Protein AF-A0A842MV19-F1 (afdb_monomer_lite)

Sequence (359 aa):
RRRFGQNQRSVFGFLNSSEPNGFQDFLKSTKAGSKVLFTPALLWDYLRSNLEPSIMASPDGHRWSLAIDALARAEANGADLHTQNVIKTIAMMDMFQERSGLVPEKGLLEKCLPELTENELNNILITLESWSLLLFKKHKKAYSLYEGSDFDIDAAIEDAYDNVPDLDFEHLKKAARFQPIVAKKHYHDTGALRWMNVDLVPAEQAIERAKQYVPSDGAMGLLMVILGSESDTAQSLAKVCKKVSETNSEWPAIASIAGNSWMIRSHAREVQALEWIKTNNPALGGDTVARREVDTRLAAMKSRLEECLTETLSSAKWYIEGGAPVLLNFKALHSLASEKADQLYASSPKINSELANRI

pLDDT: mean 86.57, std 9.34, range [49.09, 97.5]

Foldseek 3Di:
DQPAPPDPVNVCCQCPPPFPLGPVVVVVPDDPPPPDDCFLLSVLVRCVRPPLVSCCVDPNVLLVVLLVVLLVLCVVVPHDPLLNSLSSRQSSCVSCCVPPVDAAALVVSCVRCVVDDSVRSVVSQVVSVLLQQWDQDPVVNGIHGRAQPPDDVVVLLVVLLVVPDAQDQVVLFVLLPDDWQWLVVLCVQAVATETADEGEEELVCLLVCLQPDDDPQRYQAYEYAYAYDPPDDPVSSLVSQLNSQQRPDLGGYKYWYLPCNVVLSVLSSSLSSLVCCLVPPSNCVNRPPVVVVSVVVNVVSSVVNNVSVLVSQQQTFMHHNSDDTHGDGSVRSSNVSNVSCCVSPVVRHRDNDNVVNRD

Radius of gyration: 32.93 Å; chains: 1; bounding box: 74×37×93 Å

Secondary structure (DSSP, 8-state):
--SSS-SHHHHHHHHH---TTSHHHHHHHSPTTS-----HHHHHHHHHHHHHHHHHTSTTHHHHHHHHHHHHHHHHTT--HHHHHHHHHHHHHHHHHHHH-----HHHHHHH-TTS-HHHHHHHHHHHHHTTSEEEETTTTEEEE--S----HHHHHHHHHHHS-S--HHHHHHHT-PPPEE-HHHHHHH----EEEEEEEEHHHHHHHHHT----TTEEEEEEEEE--TT--HHHHHHHHHHHHT---SS-EEEEE-TTHHHHHHHHHHHHHHHHHHHH-THHHH-HHHHHHHHHHHHHHHHHHHHHHHHHHHH-EEE-TT---EE--HHHHHHHHHHHHHHHTTT------TTTS--

Structure (mmCIF, N/CA/C/O backbone):
data_AF-A0A842MV19-F1
#
_entry.id   AF-A0A842MV19-F1
#
loop_
_atom_site.group_PDB
_atom_site.id
_atom_site.type_symbol
_atom_site.label_atom_id
_atom_site.label_alt_id
_atom_site.label_comp_id
_atom_site.label_asym_id
_atom_site.label_entity_id
_atom_site.label_seq_id
_atom_site.pdbx_PDB_ins_code
_atom_site.Cartn_x
_atom_site.Cartn_y
_atom_site.Cartn_z
_atom_site.occupancy
_atom_site.B_iso_or_equiv
_atom_site.auth_seq_id
_atom_site.auth_comp_id
_atom_site.auth_asym_id
_atom_site.auth_atom_id
_atom_site.pdbx_PDB_model_num
ATOM 1 N N . ARG A 1 1 ? -27.839 19.985 20.600 1.00 50.59 1 ARG A N 1
ATOM 2 C CA . ARG A 1 1 ? -28.620 19.808 21.857 1.00 50.59 1 ARG A CA 1
ATOM 3 C C . ARG A 1 1 ? -29.056 18.338 21.916 1.00 50.59 1 ARG A C 1
ATOM 5 O O . ARG A 1 1 ? -29.765 17.939 21.001 1.00 50.59 1 ARG A O 1
ATOM 12 N N . ARG A 1 2 ? -28.574 17.525 22.880 1.00 55.06 2 ARG A N 1
ATOM 13 C CA . ARG A 1 2 ? -28.939 16.090 23.013 1.00 55.06 2 ARG A CA 1
ATOM 14 C C . ARG A 1 2 ? -30.467 15.958 23.091 1.00 55.06 2 ARG A C 1
ATOM 16 O O . ARG A 1 2 ? -31.064 16.623 23.922 1.00 55.06 2 ARG A O 1
ATOM 23 N N . ARG A 1 3 ? -31.112 15.158 22.238 1.00 53.66 3 ARG A N 1
ATOM 24 C CA . ARG A 1 3 ? -32.574 14.938 22.312 1.00 53.66 3 ARG A CA 1
ATOM 25 C C . ARG A 1 3 ? -32.963 13.833 23.307 1.00 53.66 3 ARG A C 1
ATOM 27 O O . ARG A 1 3 ? -34.103 13.815 23.758 1.00 53.66 3 ARG A O 1
ATOM 34 N N . PHE A 1 4 ? -32.021 12.967 23.691 1.00 58.41 4 PHE A N 1
ATOM 35 C CA . PHE A 1 4 ? -32.205 11.887 24.666 1.00 58.41 4 PHE A CA 1
ATOM 36 C C . PHE A 1 4 ? -31.587 12.255 26.029 1.00 58.41 4 PHE A C 1
ATOM 38 O O . PHE A 1 4 ? -30.622 13.019 26.097 1.00 58.41 4 PHE A O 1
ATOM 45 N N . GLY A 1 5 ? -32.179 11.772 27.128 1.00 56.03 5 GLY A N 1
ATOM 46 C CA . GLY A 1 5 ? -31.698 12.036 28.495 1.00 56.03 5 GLY A CA 1
ATOM 47 C C . GLY A 1 5 ? -31.873 13.479 28.995 1.00 56.03 5 GLY A C 1
ATOM 48 O O . GLY A 1 5 ? -31.305 13.838 30.022 1.00 56.03 5 GLY A O 1
ATOM 49 N N . GLN A 1 6 ? -32.632 14.326 28.286 1.00 50.44 6 GLN A N 1
ATOM 50 C CA . GLN A 1 6 ? -32.784 15.752 28.618 1.00 50.44 6 GLN A CA 1
ATOM 51 C C . GLN A 1 6 ? -33.969 16.100 29.530 1.00 50.44 6 GLN A C 1
ATOM 53 O O . GLN A 1 6 ? -34.068 17.250 29.941 1.00 50.44 6 GLN A O 1
ATOM 58 N N . ASN A 1 7 ? -34.850 15.159 29.882 1.00 49.09 7 ASN A N 1
ATOM 59 C CA . ASN A 1 7 ? -36.084 15.479 30.606 1.00 49.09 7 ASN A CA 1
ATOM 60 C C . ASN A 1 7 ? -36.396 14.474 31.718 1.00 49.09 7 ASN A C 1
ATOM 62 O O . ASN A 1 7 ? -36.071 13.293 31.604 1.00 49.09 7 ASN A O 1
ATOM 66 N N . GLN A 1 8 ? -37.161 14.919 32.724 1.00 49.59 8 GLN A N 1
ATOM 67 C CA . GLN A 1 8 ? -37.818 14.043 33.705 1.00 49.59 8 GLN A CA 1
ATOM 68 C C . GLN A 1 8 ? -38.561 12.876 33.018 1.00 49.59 8 GLN A C 1
ATOM 70 O O . GLN A 1 8 ? -38.523 11.756 33.513 1.00 49.59 8 GLN A O 1
ATOM 75 N N . ARG A 1 9 ? -39.132 13.085 31.817 1.00 57.12 9 ARG A N 1
ATOM 76 C CA . ARG A 1 9 ? -39.765 12.023 31.006 1.00 57.12 9 ARG A CA 1
ATOM 77 C C . ARG A 1 9 ? -38.832 10.870 30.611 1.00 57.12 9 ARG A C 1
ATOM 79 O O . ARG A 1 9 ? -39.321 9.758 30.497 1.00 57.12 9 ARG A O 1
ATOM 86 N N . SER A 1 10 ? -37.529 11.094 30.418 1.00 67.38 10 SER A N 1
ATOM 87 C CA . SER A 1 10 ? -36.585 10.017 30.069 1.00 67.38 10 SER A CA 1
ATOM 88 C C . SER A 1 10 ? -36.236 9.148 31.278 1.00 67.38 10 SER A C 1
ATOM 90 O O . SER A 1 10 ? -36.148 7.936 31.146 1.00 67.38 10 SER A O 1
ATOM 92 N N . VAL A 1 11 ? -36.096 9.749 32.465 1.00 74.00 11 VAL A N 1
ATOM 93 C CA . VAL A 1 11 ? -35.856 9.004 33.713 1.00 74.00 11 VAL A CA 1
ATOM 94 C C . VAL A 1 11 ? -37.110 8.237 34.130 1.00 74.00 11 VAL A C 1
ATOM 96 O O . VAL A 1 11 ? -37.022 7.056 34.443 1.00 74.00 11 VAL A O 1
ATOM 99 N N . PHE A 1 12 ? -38.289 8.867 34.068 1.00 74.81 12 PHE A N 1
ATOM 100 C CA . PHE A 1 12 ? -39.553 8.165 34.306 1.00 74.81 12 PHE A CA 1
ATOM 101 C C . PHE A 1 12 ? -39.821 7.086 33.251 1.00 74.81 12 PHE A C 1
ATOM 103 O O . PHE A 1 12 ? -40.333 6.030 33.602 1.00 74.81 12 PHE A O 1
ATOM 110 N N . GLY A 1 13 ? -39.435 7.316 31.992 1.00 77.25 13 GLY A N 1
ATOM 111 C CA . GLY A 1 13 ? -39.449 6.296 30.944 1.00 77.25 13 GLY A CA 1
ATOM 112 C C . GLY A 1 13 ? -38.584 5.098 31.324 1.00 77.25 13 GLY A C 1
ATOM 113 O O . GLY A 1 13 ? -39.099 3.996 31.441 1.00 77.25 13 GLY A O 1
ATOM 114 N N . PHE A 1 14 ? -37.309 5.308 31.643 1.00 82.75 14 PHE A N 1
ATOM 115 C CA . PHE A 1 14 ? -36.413 4.228 32.064 1.00 82.75 14 PHE A CA 1
ATOM 116 C C . PHE A 1 14 ? -36.912 3.460 33.305 1.00 82.75 14 PHE A C 1
ATOM 118 O O . PHE A 1 14 ? -36.867 2.232 33.329 1.00 82.75 14 PHE A O 1
ATOM 125 N N . LEU A 1 15 ? -37.407 4.169 34.329 1.00 83.94 15 LEU A N 1
ATOM 126 C CA . LEU A 1 15 ? -37.817 3.563 35.602 1.00 83.94 15 LEU A CA 1
ATOM 127 C C . LEU A 1 15 ? -39.179 2.860 35.550 1.00 83.94 15 LEU A C 1
ATOM 129 O O . LEU A 1 15 ? -39.361 1.869 36.257 1.00 83.94 15 LEU A O 1
ATOM 133 N N . ASN A 1 16 ? -40.137 3.370 34.767 1.00 81.31 16 ASN A N 1
ATOM 134 C CA . ASN A 1 16 ? -41.533 2.913 34.805 1.00 81.31 16 ASN A CA 1
ATOM 135 C C . ASN A 1 16 ? -42.039 2.297 33.494 1.00 81.31 16 ASN A C 1
ATOM 137 O O . ASN A 1 16 ? -43.123 1.716 33.500 1.00 81.31 16 ASN A O 1
ATOM 141 N N . SER A 1 17 ? -41.325 2.431 32.374 1.00 78.94 17 SER A N 1
ATOM 142 C CA . SER A 1 17 ? -41.760 1.812 31.117 1.00 78.94 17 SER A CA 1
ATOM 143 C C . SER A 1 17 ? -41.530 0.300 31.127 1.00 78.94 17 SER A C 1
ATOM 145 O O . SER A 1 17 ? -40.654 -0.225 31.814 1.00 78.94 17 SER A O 1
ATOM 147 N N . SER A 1 18 ? -42.331 -0.405 30.334 1.00 81.25 18 SER A N 1
ATOM 148 C CA . SER A 1 18 ? -42.180 -1.833 30.052 1.00 81.25 18 SER A CA 1
ATOM 149 C C . SER A 1 18 ? -41.365 -2.073 28.776 1.00 81.25 18 SER A C 1
ATOM 151 O O . SER A 1 18 ? -41.711 -2.946 27.982 1.00 81.25 18 SER A O 1
ATOM 153 N N . GLU A 1 19 ? -40.340 -1.253 28.542 1.00 84.75 19 GLU A N 1
ATOM 154 C CA . GLU A 1 19 ? -39.424 -1.399 27.409 1.00 84.75 19 GLU A CA 1
ATOM 155 C C . GLU A 1 19 ? -38.470 -2.595 27.621 1.00 84.75 19 GLU A C 1
ATOM 157 O O . GLU A 1 19 ? -38.051 -2.842 28.759 1.00 84.75 19 GLU A O 1
ATOM 162 N N . PRO A 1 20 ? -38.101 -3.336 26.556 1.00 84.50 20 PRO A N 1
ATOM 163 C CA . PRO A 1 20 ? -37.106 -4.406 26.638 1.00 84.50 20 PRO A CA 1
ATOM 164 C C . PRO A 1 20 ? -35.783 -3.905 27.223 1.00 84.50 20 PRO A C 1
ATOM 166 O O . PRO A 1 20 ? -35.353 -2.791 26.907 1.00 84.50 20 PRO A O 1
ATOM 169 N N . ASN A 1 21 ? -35.133 -4.721 28.061 1.00 86.88 21 ASN A N 1
ATOM 170 C CA . ASN A 1 21 ? -33.890 -4.372 28.766 1.00 86.88 21 ASN A CA 1
ATOM 171 C C . ASN A 1 21 ? -34.021 -3.160 29.719 1.00 86.88 21 ASN A C 1
ATOM 173 O O . ASN A 1 21 ? -33.024 -2.663 30.238 1.00 86.88 21 ASN A O 1
ATOM 177 N N . GLY A 1 22 ? -35.238 -2.659 29.961 1.00 87.94 22 GLY A N 1
ATOM 178 C CA . GLY A 1 22 ? -35.504 -1.553 30.879 1.00 87.94 22 GLY A CA 1
ATOM 179 C C . GLY A 1 22 ? -35.408 -1.951 32.353 1.00 87.94 22 GLY A C 1
ATOM 180 O O . GLY A 1 22 ? -35.303 -3.125 32.712 1.00 87.94 22 GLY A O 1
ATOM 181 N N . PHE A 1 23 ? -35.501 -0.966 33.251 1.00 90.38 23 PHE A N 1
ATOM 182 C CA . PHE A 1 23 ? -35.350 -1.219 34.687 1.00 90.38 23 PHE A CA 1
ATOM 183 C C . PHE A 1 23 ? -36.446 -2.141 35.250 1.00 90.38 23 PHE A C 1
ATOM 185 O O . PHE A 1 23 ? -36.169 -3.003 36.080 1.00 90.38 23 PHE A O 1
ATOM 192 N N . GLN A 1 24 ? -37.685 -2.014 34.765 1.00 90.00 24 GLN A N 1
ATOM 193 C CA . GLN A 1 24 ? -38.780 -2.913 35.152 1.00 90.00 24 GLN A CA 1
ATOM 194 C C . GLN A 1 24 ? -38.548 -4.358 34.694 1.00 90.00 24 GLN A C 1
ATOM 196 O O . GLN A 1 24 ? -38.921 -5.291 35.402 1.00 90.00 24 GLN A O 1
ATOM 201 N N . ASP A 1 25 ? -37.937 -4.550 33.525 1.00 87.56 25 ASP A N 1
ATOM 202 C CA . ASP A 1 25 ? -37.592 -5.873 33.001 1.00 87.56 25 ASP A CA 1
ATOM 203 C C . ASP A 1 25 ? -36.506 -6.536 33.865 1.00 87.56 25 ASP A C 1
ATOM 205 O O . ASP A 1 25 ? -36.645 -7.678 34.310 1.00 87.56 25 ASP A O 1
ATOM 209 N N . PHE A 1 26 ? -35.486 -5.759 34.245 1.00 90.50 26 PHE A N 1
ATOM 210 C CA . PHE A 1 26 ? -34.468 -6.177 35.210 1.00 90.50 26 PHE A CA 1
ATOM 211 C C . PHE A 1 26 ? -35.063 -6.565 36.572 1.00 90.50 26 PHE A C 1
ATOM 213 O O . PHE A 1 26 ? -34.715 -7.610 37.119 1.00 90.50 26 PHE A O 1
ATOM 220 N N . LEU A 1 27 ? -35.987 -5.771 37.125 1.00 90.56 27 LEU A N 1
ATOM 221 C CA . LEU A 1 27 ? -36.617 -6.082 38.415 1.00 90.56 27 LEU A CA 1
ATOM 222 C C . LEU A 1 27 ? -37.467 -7.360 38.375 1.00 90.56 27 LEU A C 1
ATOM 224 O O . LEU A 1 27 ? -37.558 -8.057 39.382 1.00 90.56 27 LEU A O 1
ATOM 228 N N . LYS A 1 28 ? -38.086 -7.684 37.232 1.00 88.50 28 LYS A N 1
ATOM 229 C CA . LYS A 1 28 ? -38.875 -8.917 37.068 1.00 88.50 28 LYS A CA 1
ATOM 230 C C . LYS A 1 28 ? -38.000 -10.162 36.964 1.00 88.50 28 LYS A C 1
ATOM 232 O O . LYS A 1 28 ? -38.386 -11.216 37.463 1.00 88.50 28 LYS A O 1
ATOM 237 N N . SER A 1 29 ? -36.847 -10.049 36.308 1.00 85.50 29 SER A N 1
ATOM 238 C CA . SER A 1 29 ? -35.908 -11.159 36.109 1.00 85.50 29 SER A CA 1
ATOM 239 C C . SER A 1 29 ? -34.937 -11.349 37.281 1.00 85.50 29 SER A C 1
ATOM 241 O O . SER A 1 29 ? -34.386 -12.437 37.460 1.00 85.50 29 SER A O 1
ATOM 243 N N . THR A 1 30 ? -34.771 -10.332 38.132 1.00 88.06 30 THR A N 1
ATOM 244 C CA . THR A 1 30 ? -33.834 -10.352 39.259 1.00 88.06 30 THR A CA 1
ATOM 245 C C . THR A 1 30 ? -34.528 -10.708 40.568 1.00 88.06 30 THR A C 1
ATOM 247 O O . THR A 1 30 ? -35.429 -10.017 41.040 1.00 88.06 30 THR A O 1
ATOM 250 N N . LYS A 1 31 ? -34.065 -11.778 41.225 1.00 87.81 31 LYS A N 1
ATOM 251 C CA . LYS A 1 31 ? -34.588 -12.174 42.540 1.00 87.81 31 LYS A CA 1
ATOM 252 C C . LYS A 1 31 ? -34.290 -11.105 43.590 1.00 87.81 31 LYS A C 1
ATOM 254 O O . LYS A 1 31 ? -33.142 -10.676 43.744 1.00 87.81 31 LYS A O 1
ATOM 259 N N . ALA A 1 32 ? -35.305 -10.748 44.374 1.00 83.50 32 ALA A N 1
ATOM 260 C CA . ALA A 1 32 ? -35.140 -9.882 45.534 1.00 83.50 32 ALA A CA 1
ATOM 261 C C . ALA A 1 32 ? -34.090 -10.466 46.500 1.00 83.50 32 ALA A C 1
ATOM 263 O O . ALA A 1 32 ? -34.114 -11.656 46.813 1.00 83.50 32 ALA A O 1
ATOM 264 N N . GLY A 1 33 ? -33.145 -9.632 46.944 1.00 81.31 33 GLY A N 1
ATOM 265 C CA . GLY A 1 33 ? -32.054 -10.035 47.843 1.00 81.31 33 GLY A CA 1
ATOM 266 C C . GLY A 1 33 ? -30.813 -10.632 47.162 1.00 81.31 33 GLY A C 1
ATOM 267 O O . GLY A 1 33 ? -29.824 -10.876 47.846 1.00 81.31 33 GLY A O 1
ATOM 268 N N . SER A 1 34 ? -30.809 -10.805 45.834 1.00 79.88 34 SER A N 1
ATOM 269 C CA . SER A 1 34 ? -29.679 -11.387 45.081 1.00 79.88 34 SER A CA 1
ATOM 270 C C . SER A 1 34 ? -28.405 -10.525 45.034 1.00 79.88 34 SER A C 1
ATOM 272 O O . SER A 1 34 ? -27.395 -10.982 44.511 1.00 79.88 34 SER A O 1
ATOM 274 N N . LYS A 1 35 ? -28.429 -9.296 45.575 1.00 82.94 35 LYS A N 1
ATOM 275 C CA . LYS A 1 35 ? -27.355 -8.278 45.502 1.00 82.94 35 LYS A CA 1
ATOM 276 C C . LYS A 1 35 ? -26.907 -7.899 44.078 1.00 82.94 35 LYS A C 1
ATOM 278 O O . LYS A 1 35 ? -25.988 -7.097 43.943 1.00 82.94 35 LYS A O 1
ATOM 283 N N . VAL A 1 36 ? -27.560 -8.420 43.040 1.00 85.94 36 VAL A N 1
ATOM 284 C CA . VAL A 1 36 ? -27.298 -8.068 41.641 1.00 85.94 36 VAL A CA 1
ATOM 285 C C . VAL A 1 36 ? -27.717 -6.618 41.405 1.00 85.94 36 VAL A C 1
ATOM 287 O O . VAL A 1 36 ? -28.809 -6.204 41.802 1.00 85.94 36 VAL A O 1
ATOM 290 N N . LEU A 1 37 ? -26.836 -5.844 40.776 1.00 88.88 37 LEU A N 1
ATOM 291 C CA . LEU A 1 37 ? -27.051 -4.433 40.467 1.00 88.88 37 LEU A CA 1
ATOM 292 C C . LEU A 1 37 ? -27.381 -4.246 38.987 1.00 88.88 37 LEU A C 1
ATOM 294 O O . LEU A 1 37 ? -26.984 -5.042 38.140 1.00 88.88 37 LEU A O 1
ATOM 298 N N . PHE A 1 38 ? -28.068 -3.148 38.677 1.00 90.75 38 PHE A N 1
ATOM 299 C CA . PHE A 1 38 ? -28.236 -2.705 37.299 1.00 90.75 38 PHE A CA 1
ATOM 300 C C . PHE A 1 38 ? -26.927 -2.057 36.821 1.00 90.75 38 PHE A C 1
ATOM 302 O O . PHE A 1 38 ? -26.588 -0.952 37.252 1.00 90.75 38 PHE A O 1
ATOM 309 N N . THR A 1 39 ? -26.160 -2.763 35.991 1.00 92.88 39 THR A N 1
ATOM 310 C CA . THR A 1 39 ? -24.804 -2.363 35.579 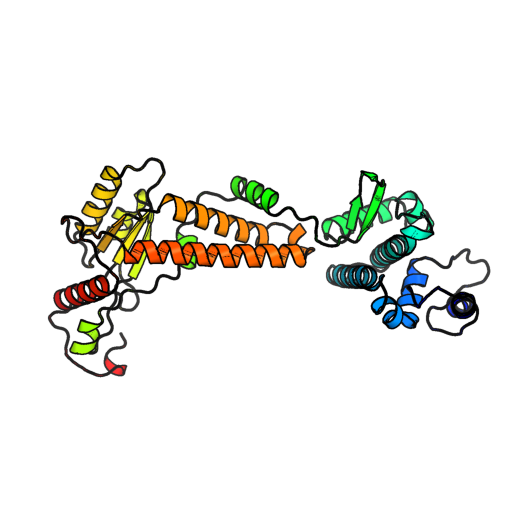1.00 92.88 39 THR A CA 1
ATOM 311 C C . THR A 1 39 ? -24.805 -1.427 34.361 1.00 92.88 39 THR A C 1
ATOM 313 O O . THR A 1 39 ? -25.797 -1.343 33.630 1.00 92.88 39 THR A O 1
ATOM 316 N N . PRO A 1 40 ? -23.685 -0.728 34.081 1.00 94.06 40 PRO A N 1
ATOM 317 C CA . PRO A 1 40 ? -23.541 0.062 32.857 1.00 94.06 40 PRO A CA 1
ATOM 318 C C . PRO A 1 40 ? -23.721 -0.754 31.569 1.00 94.06 40 PRO A C 1
ATOM 320 O O . PRO A 1 40 ? -24.262 -0.229 30.600 1.00 94.06 40 PRO A O 1
ATOM 323 N N . ALA A 1 41 ? -23.328 -2.032 31.559 1.00 94.69 41 ALA A N 1
ATOM 324 C CA . ALA A 1 41 ? -23.547 -2.920 30.417 1.00 94.69 41 ALA A CA 1
ATOM 325 C C . ALA A 1 41 ? -25.046 -3.138 30.126 1.00 94.69 41 ALA A C 1
ATOM 327 O O . ALA A 1 41 ? -25.464 -3.044 28.975 1.00 94.69 41 ALA A O 1
ATOM 328 N N . LEU A 1 42 ? -25.877 -3.311 31.162 1.00 93.75 42 LEU A N 1
ATOM 329 C CA . LEU A 1 42 ? -27.336 -3.388 31.001 1.00 93.75 42 LEU A CA 1
ATOM 330 C C . LEU A 1 42 ? -27.930 -2.059 30.518 1.00 93.75 42 LEU A C 1
ATOM 332 O O . LEU A 1 42 ? -28.854 -2.038 29.704 1.00 93.75 42 LEU A O 1
ATOM 336 N N . LEU A 1 43 ? -27.378 -0.932 30.982 1.00 93.25 43 LEU A N 1
ATOM 337 C CA . LEU A 1 43 ? -27.788 0.383 30.494 1.00 93.25 43 LEU A CA 1
ATOM 338 C C . LEU A 1 43 ? -27.466 0.556 29.004 1.00 93.25 43 LEU A C 1
ATOM 340 O O . LEU A 1 43 ? -28.291 1.100 28.272 1.00 93.25 43 LEU A O 1
ATOM 344 N N . TRP A 1 44 ? -26.304 0.083 28.545 1.00 95.00 44 TRP A N 1
ATOM 345 C CA . TRP A 1 44 ? -25.971 0.048 27.121 1.00 95.00 44 TRP A CA 1
ATOM 346 C C . TRP A 1 44 ? -27.023 -0.733 26.324 1.00 95.00 44 TRP A C 1
ATOM 348 O O . TRP A 1 44 ? -27.536 -0.212 25.336 1.00 95.00 44 TRP A O 1
ATOM 358 N N . ASP A 1 45 ? -27.402 -1.932 26.775 1.00 94.56 45 ASP A N 1
ATOM 359 C CA . ASP A 1 45 ? -28.376 -2.785 26.076 1.00 94.56 45 ASP A CA 1
ATOM 360 C C . ASP A 1 45 ? -29.774 -2.144 25.999 1.00 94.56 45 ASP A C 1
ATOM 362 O O . ASP A 1 45 ? -30.438 -2.191 24.955 1.00 94.56 45 ASP A O 1
ATOM 366 N N . TYR A 1 46 ? -30.195 -1.457 27.065 1.00 93.38 46 TYR A N 1
ATOM 367 C CA . TYR A 1 46 ? -31.401 -0.626 27.069 1.00 93.38 46 TYR A CA 1
ATOM 368 C C . TYR A 1 46 ? -31.326 0.507 26.037 1.00 93.38 46 TYR A C 1
ATOM 370 O O . TYR A 1 46 ? -32.247 0.684 25.235 1.00 93.38 46 TYR A O 1
ATOM 378 N N . LEU A 1 47 ? -30.229 1.272 26.038 1.00 92.25 47 LEU A N 1
ATOM 379 C CA . LEU A 1 47 ? -30.036 2.389 25.112 1.00 92.25 47 LEU A CA 1
ATOM 380 C C . LEU A 1 47 ? -29.979 1.912 23.658 1.00 92.25 47 LEU A C 1
ATOM 382 O O . LEU A 1 47 ? -30.588 2.537 22.790 1.00 92.25 47 LEU A O 1
ATOM 386 N N . ARG A 1 48 ? -29.306 0.787 23.404 1.00 93.38 48 ARG A N 1
ATOM 387 C CA . ARG A 1 48 ? -29.231 0.133 22.096 1.00 93.38 48 ARG A CA 1
ATOM 388 C C . ARG A 1 48 ? -30.616 -0.242 21.583 1.00 93.38 48 ARG A C 1
ATOM 390 O O . ARG A 1 48 ? -30.953 0.086 20.454 1.00 93.38 48 ARG A O 1
ATOM 397 N N . SER A 1 49 ? -31.426 -0.871 22.428 1.00 90.62 49 SER A N 1
ATOM 398 C CA . SER A 1 49 ? -32.735 -1.398 22.026 1.00 90.62 49 SER A CA 1
ATOM 399 C C . SER A 1 49 ? -33.780 -0.301 21.808 1.00 90.62 49 SER A C 1
ATOM 401 O O . SER A 1 49 ? -34.614 -0.413 20.914 1.00 90.62 49 SER A O 1
ATOM 403 N N . ASN A 1 50 ? -33.743 0.761 22.620 1.00 89.12 50 ASN A N 1
ATOM 404 C CA . ASN A 1 50 ? -34.856 1.711 22.711 1.00 89.12 50 ASN A CA 1
ATOM 405 C C . ASN A 1 50 ? -34.515 3.119 22.205 1.00 89.12 50 ASN A C 1
ATOM 407 O O . ASN A 1 50 ? -35.408 3.873 21.822 1.00 89.12 50 ASN A O 1
ATOM 411 N N . LEU A 1 51 ? -33.235 3.510 22.208 1.00 89.44 51 LEU A N 1
ATOM 412 C CA . LEU A 1 51 ? -32.820 4.899 21.984 1.00 89.44 51 LEU A CA 1
ATOM 413 C C . LEU A 1 51 ? -31.736 5.073 20.913 1.00 89.44 51 LEU A C 1
ATOM 415 O O . LEU A 1 51 ? -31.399 6.219 20.603 1.00 89.44 51 LEU A O 1
ATOM 419 N N . GLU A 1 52 ? -31.245 3.997 20.291 1.00 90.19 52 GLU A N 1
ATOM 420 C CA . GLU A 1 52 ? -30.173 4.050 19.288 1.00 90.19 52 GLU A CA 1
ATOM 421 C C . GLU A 1 52 ? -30.419 5.097 18.184 1.00 90.19 52 GLU A C 1
ATOM 423 O O . GLU A 1 52 ? -29.547 5.953 18.007 1.00 90.19 52 GLU A O 1
ATOM 428 N N . PRO A 1 53 ? -31.578 5.147 17.489 1.00 88.94 53 PRO A N 1
ATOM 429 C CA . PRO A 1 53 ? -31.786 6.131 16.422 1.00 88.94 53 PRO A CA 1
ATOM 430 C C . PRO A 1 53 ? -31.659 7.580 16.913 1.00 88.94 53 PRO A C 1
ATOM 432 O O . PRO A 1 53 ? -31.177 8.459 16.200 1.00 88.94 53 PRO A O 1
ATOM 435 N N . SER A 1 54 ? -32.064 7.834 18.161 1.00 87.44 54 SER A N 1
ATOM 436 C CA . SER A 1 54 ? -31.969 9.158 18.780 1.00 87.44 54 SER A CA 1
ATOM 437 C C . SER A 1 54 ? -30.543 9.512 19.199 1.00 87.44 54 SER A C 1
ATOM 439 O O . SER A 1 54 ? -30.179 10.689 19.146 1.00 87.44 54 SER A O 1
ATOM 441 N N . ILE A 1 55 ? -29.746 8.524 19.618 1.00 88.00 55 ILE A N 1
ATOM 442 C CA . ILE A 1 55 ? -28.331 8.701 19.968 1.00 88.00 55 ILE A CA 1
ATOM 443 C C . ILE A 1 55 ? -27.513 8.957 18.700 1.00 88.00 55 ILE A C 1
ATOM 445 O O . ILE A 1 55 ? -26.751 9.923 18.655 1.00 88.00 55 ILE A O 1
ATOM 449 N N . MET A 1 56 ? -27.743 8.175 17.645 1.00 85.94 56 MET A N 1
ATOM 450 C CA . MET A 1 56 ? -27.084 8.332 16.344 1.00 85.94 56 MET A CA 1
ATOM 451 C C . MET A 1 56 ? -27.348 9.704 15.713 1.00 85.94 56 MET A C 1
ATOM 453 O O . MET A 1 56 ? -26.449 10.302 15.133 1.00 85.94 56 MET A O 1
ATOM 457 N N . ALA A 1 57 ? -28.553 10.256 15.886 1.00 82.44 57 ALA A N 1
ATOM 458 C CA . ALA A 1 57 ? -28.914 11.594 15.407 1.00 82.44 57 ALA A CA 1
ATOM 459 C C . ALA A 1 57 ? -28.416 12.751 16.306 1.00 82.44 57 ALA A C 1
ATOM 461 O O . ALA A 1 57 ? -28.842 13.901 16.150 1.00 82.44 57 ALA A O 1
ATOM 462 N N . SER A 1 58 ? -27.567 12.469 17.294 1.00 83.31 58 SER A N 1
ATOM 463 C CA . SER A 1 58 ? -27.075 13.436 18.277 1.00 83.31 58 SER A CA 1
ATOM 464 C C . SER A 1 58 ? -25.563 13.680 18.143 1.00 83.31 58 SER A C 1
ATOM 466 O O . SER A 1 58 ? -24.884 12.936 17.440 1.00 83.31 58 SER A O 1
ATOM 468 N N . PRO A 1 59 ? -24.994 14.659 18.877 1.00 79.19 59 PRO A N 1
ATOM 469 C CA . PRO A 1 59 ? -23.541 14.834 18.953 1.00 79.19 59 PRO A CA 1
ATOM 470 C C . PRO A 1 59 ? -22.772 13.606 19.475 1.00 79.19 59 PRO A C 1
ATOM 472 O O . PRO A 1 59 ? -21.576 13.503 19.237 1.00 79.19 59 PRO A O 1
ATOM 475 N N . ASP A 1 60 ? -23.439 12.683 20.176 1.00 84.56 60 ASP A N 1
ATOM 476 C CA . ASP A 1 60 ? -22.824 11.459 20.704 1.00 84.56 60 ASP A CA 1
ATOM 477 C C . ASP A 1 60 ? -22.828 10.306 19.692 1.00 84.56 60 ASP A C 1
ATOM 479 O O . ASP A 1 60 ? -22.258 9.253 19.965 1.00 84.56 60 ASP A O 1
ATOM 483 N N . GLY A 1 61 ? -23.450 10.495 18.520 1.00 85.50 61 GLY A N 1
ATOM 484 C CA . GLY A 1 61 ? -23.590 9.455 17.502 1.00 85.50 61 GLY A CA 1
ATOM 485 C C . GLY A 1 61 ? -22.251 8.896 17.027 1.00 85.50 61 GLY A C 1
ATOM 486 O O . GLY A 1 61 ? -22.150 7.698 16.780 1.00 85.50 61 GLY A O 1
ATOM 487 N N . HIS A 1 62 ? -21.206 9.728 16.980 1.00 84.12 62 HIS A N 1
ATOM 488 C CA . HIS A 1 62 ? -19.854 9.283 16.632 1.00 84.12 62 HIS A CA 1
ATOM 489 C C . HIS A 1 62 ? -19.275 8.311 17.669 1.00 84.12 62 HIS A C 1
ATOM 491 O O . HIS A 1 62 ? -18.917 7.190 17.323 1.00 84.12 62 HIS A O 1
ATOM 497 N N . ARG A 1 63 ? -19.281 8.680 18.961 1.00 86.56 63 ARG A N 1
ATOM 498 C CA . ARG A 1 63 ? -18.811 7.795 20.050 1.00 86.56 63 ARG A CA 1
ATOM 499 C C . ARG A 1 63 ? -19.642 6.517 20.142 1.00 86.56 63 ARG A C 1
ATOM 501 O O . ARG A 1 63 ? -19.106 5.448 20.410 1.00 86.56 63 ARG A O 1
ATOM 508 N N . TRP A 1 64 ? -20.948 6.627 19.903 1.00 92.12 64 TRP A N 1
ATOM 509 C CA . TRP A 1 64 ? -21.844 5.475 19.869 1.00 92.12 64 TRP A CA 1
ATOM 510 C C . TRP A 1 64 ? -21.497 4.529 18.713 1.00 92.12 64 TRP A C 1
ATOM 512 O O . TRP A 1 64 ? -21.375 3.329 18.931 1.00 92.12 64 TRP A O 1
ATOM 522 N N . SER A 1 65 ? -21.256 5.069 17.514 1.00 89.88 65 SER A N 1
ATOM 523 C CA . SER A 1 65 ? -20.809 4.300 16.341 1.00 89.88 65 SER A CA 1
ATOM 524 C C . SER A 1 65 ? -19.488 3.584 16.604 1.00 89.88 65 SER A C 1
ATOM 526 O O . SER A 1 65 ? -19.376 2.398 16.311 1.00 89.88 65 SER A O 1
ATOM 528 N N . LEU A 1 66 ? -18.526 4.278 17.220 1.00 89.38 66 LEU A N 1
ATOM 529 C CA . LEU A 1 66 ? -17.236 3.702 17.589 1.00 89.38 66 LEU A CA 1
ATOM 530 C C . LEU A 1 66 ? -17.392 2.508 18.540 1.00 89.38 66 LEU A C 1
ATOM 532 O O . LEU A 1 66 ? -16.768 1.470 18.351 1.00 89.38 66 LEU A O 1
ATOM 536 N N . ALA A 1 67 ? -18.251 2.636 19.549 1.00 93.50 67 ALA A N 1
ATOM 537 C CA . ALA A 1 67 ? -18.524 1.561 20.496 1.00 93.50 67 ALA A CA 1
ATOM 538 C C . ALA A 1 67 ? -19.227 0.354 19.854 1.00 93.50 67 ALA A C 1
ATOM 540 O O . ALA A 1 67 ? -18.925 -0.783 20.211 1.00 93.50 67 ALA A O 1
ATOM 541 N N . ILE A 1 68 ? -20.125 0.583 18.891 1.00 94.25 68 ILE A N 1
ATOM 542 C CA . ILE A 1 68 ? -20.766 -0.493 18.119 1.00 94.25 68 ILE A CA 1
ATOM 543 C C . ILE A 1 68 ? -19.736 -1.235 17.267 1.00 94.25 68 ILE A C 1
ATOM 545 O O . ILE A 1 68 ? -19.718 -2.463 17.277 1.00 94.25 68 ILE A O 1
ATOM 549 N N . ASP A 1 69 ? -18.878 -0.500 16.555 1.00 90.44 69 ASP A N 1
ATOM 550 C CA . ASP A 1 69 ? -17.816 -1.087 15.734 1.00 90.44 69 ASP A CA 1
ATOM 551 C C . ASP A 1 69 ? -16.830 -1.890 16.592 1.00 90.44 69 ASP A C 1
ATOM 553 O O . ASP A 1 69 ? -16.526 -3.043 16.282 1.00 90.44 69 ASP A O 1
ATOM 557 N N . ALA A 1 70 ? -16.407 -1.331 17.731 1.00 92.00 70 ALA A N 1
ATOM 558 C CA . ALA A 1 70 ? -15.525 -2.016 18.666 1.00 92.00 70 ALA A CA 1
ATOM 559 C C . ALA A 1 70 ? -16.140 -3.324 19.191 1.00 92.00 70 ALA A C 1
ATOM 561 O O . ALA A 1 70 ? -15.442 -4.332 19.292 1.00 92.00 70 ALA A O 1
ATOM 562 N N . LEU A 1 71 ? -17.446 -3.329 19.484 1.00 94.81 71 LEU A N 1
ATOM 563 C CA . LEU A 1 71 ? -18.163 -4.523 19.925 1.00 94.81 71 LEU A CA 1
ATOM 564 C C . LEU A 1 71 ? -18.241 -5.582 18.813 1.00 94.81 71 LEU A C 1
ATOM 566 O O . LEU A 1 71 ? -17.895 -6.735 19.054 1.00 94.81 71 LEU A O 1
ATOM 570 N N . ALA A 1 72 ? -18.603 -5.189 17.588 1.00 92.94 72 ALA A N 1
ATOM 571 C CA . ALA A 1 72 ? -18.674 -6.098 16.441 1.00 92.94 72 ALA A CA 1
ATOM 572 C C . ALA A 1 72 ? -17.305 -6.719 16.104 1.00 92.94 72 ALA A C 1
ATOM 574 O O . ALA A 1 72 ? -17.201 -7.908 15.801 1.00 92.94 72 ALA A O 1
ATOM 575 N N . ARG A 1 73 ? -16.229 -5.931 16.199 1.00 89.44 73 ARG A N 1
ATOM 576 C CA . ARG A 1 73 ? -14.854 -6.415 16.018 1.00 89.44 73 ARG A CA 1
ATOM 577 C C . ARG A 1 73 ? -14.415 -7.351 17.139 1.00 89.44 73 ARG A C 1
ATOM 579 O O . ARG A 1 73 ? -13.744 -8.342 16.866 1.00 89.44 73 ARG A O 1
ATOM 586 N N . ALA A 1 74 ? -14.795 -7.064 18.383 1.00 93.88 74 ALA A N 1
ATOM 587 C CA . ALA A 1 74 ? -14.535 -7.962 19.504 1.00 93.88 74 ALA A CA 1
ATOM 588 C C . ALA A 1 74 ? -15.224 -9.317 19.290 1.00 93.88 74 ALA A C 1
ATOM 590 O O . ALA A 1 74 ? -14.585 -10.356 19.433 1.00 93.88 74 ALA A O 1
ATOM 591 N N . GLU A 1 75 ? -16.495 -9.315 18.881 1.00 93.94 75 GLU A N 1
ATOM 592 C CA . GLU A 1 75 ? -17.244 -10.533 18.551 1.00 93.94 75 GLU A CA 1
ATOM 593 C C . GLU A 1 75 ? -16.569 -11.333 17.431 1.00 93.94 75 GLU A C 1
ATOM 595 O O . GLU A 1 75 ? -16.386 -12.543 17.564 1.00 93.94 75 GLU A O 1
ATOM 600 N N . ALA A 1 76 ? -16.121 -10.662 16.364 1.00 91.06 76 ALA A N 1
ATOM 601 C CA . ALA A 1 76 ? -15.386 -11.301 15.272 1.00 91.06 76 ALA A CA 1
ATOM 602 C C . ALA A 1 76 ? -14.061 -11.943 15.732 1.00 91.06 76 ALA A C 1
ATOM 604 O O . ALA A 1 76 ? -13.660 -12.974 15.194 1.00 91.06 76 ALA A O 1
ATOM 605 N N . ASN A 1 77 ? -13.416 -11.373 16.755 1.00 89.56 77 ASN A N 1
ATOM 606 C CA . ASN A 1 77 ? -12.210 -11.913 17.389 1.00 89.56 77 ASN A CA 1
ATOM 607 C C . ASN A 1 77 ? -12.500 -12.971 18.476 1.00 89.56 77 ASN A C 1
ATOM 609 O O . ASN A 1 77 ? -11.573 -13.440 19.134 1.00 89.56 77 ASN A O 1
ATOM 613 N N . GLY A 1 78 ? -13.763 -13.370 18.665 1.00 92.19 78 GLY A N 1
ATOM 614 C CA . GLY A 1 78 ? -14.159 -14.409 19.618 1.00 92.19 78 GLY A CA 1
ATOM 615 C C . GLY A 1 78 ? -14.388 -13.915 21.050 1.00 92.19 78 GLY A C 1
ATOM 616 O O . GLY A 1 78 ? -14.264 -14.705 21.984 1.00 92.19 78 GLY A O 1
ATOM 617 N N . ALA A 1 79 ? -14.707 -12.631 21.243 1.00 94.69 79 ALA A N 1
ATOM 618 C CA . ALA A 1 79 ? -15.018 -12.069 22.556 1.00 94.69 79 ALA A CA 1
ATOM 619 C C . ALA A 1 79 ? -16.226 -12.746 23.219 1.00 94.69 79 ALA A C 1
ATOM 621 O O . ALA A 1 79 ? -17.329 -12.790 22.662 1.00 94.69 79 ALA A O 1
ATOM 622 N N . ASP A 1 80 ? -16.028 -13.192 24.457 1.00 95.75 80 ASP A N 1
ATOM 623 C CA . ASP A 1 80 ? -17.093 -13.697 25.315 1.00 95.75 80 ASP A CA 1
ATOM 624 C C . ASP A 1 80 ? -17.956 -12.564 25.905 1.00 95.75 80 ASP A C 1
ATOM 626 O O . ASP A 1 80 ? -17.698 -11.369 25.719 1.00 95.75 80 ASP A O 1
ATOM 630 N N . LEU A 1 81 ? -19.007 -12.938 26.640 1.00 94.62 81 LEU A N 1
ATOM 631 C CA . LEU A 1 81 ? -19.949 -11.976 27.215 1.00 94.62 81 LEU A CA 1
ATOM 632 C C . LEU A 1 81 ? -19.274 -11.017 28.211 1.00 94.62 81 LEU A C 1
ATOM 634 O O . LEU A 1 81 ? -19.632 -9.841 28.273 1.00 94.62 81 LEU A O 1
ATOM 638 N N . HIS A 1 82 ? -18.283 -11.491 28.968 1.00 95.69 82 HIS A N 1
ATOM 639 C CA . HIS A 1 82 ? -17.544 -10.655 29.910 1.00 95.69 82 HIS A CA 1
ATOM 640 C C . HIS A 1 82 ? -16.710 -9.592 29.191 1.00 95.69 82 HIS A C 1
ATOM 642 O O . HIS A 1 82 ? -16.764 -8.415 29.552 1.00 95.69 82 HIS A O 1
ATOM 648 N N . THR A 1 83 ? -16.013 -9.981 28.124 1.00 96.88 83 THR A N 1
ATOM 649 C CA . THR A 1 83 ? -15.244 -9.069 27.269 1.00 96.88 83 THR A CA 1
ATOM 650 C C . THR A 1 83 ? -16.147 -8.007 26.641 1.00 96.88 83 THR A C 1
ATOM 652 O O . THR A 1 83 ? -15.839 -6.814 26.680 1.00 96.88 83 THR A O 1
ATOM 655 N N . GLN A 1 84 ? -17.317 -8.412 26.141 1.00 96.94 84 GLN A N 1
ATOM 656 C CA . GLN A 1 84 ? -18.328 -7.489 25.622 1.00 96.94 84 GLN A CA 1
ATOM 657 C C . GLN A 1 84 ? -18.836 -6.522 26.703 1.00 96.94 84 GLN A C 1
ATOM 659 O O . GLN A 1 84 ? -18.947 -5.321 26.455 1.00 96.94 84 GLN A O 1
ATOM 664 N N . ASN A 1 85 ? -19.098 -7.004 27.920 1.00 96.94 85 ASN A N 1
ATOM 665 C CA . ASN A 1 85 ? -19.548 -6.164 29.033 1.00 96.94 85 ASN A CA 1
ATOM 666 C C . ASN A 1 85 ? -18.497 -5.128 29.458 1.00 96.94 85 ASN A C 1
ATOM 668 O O . ASN A 1 85 ? -18.872 -4.009 29.827 1.00 96.94 85 ASN A O 1
ATOM 672 N N . VAL A 1 86 ? -17.202 -5.448 29.357 1.00 97.50 86 VAL A N 1
ATOM 673 C CA . VAL A 1 86 ? -16.113 -4.478 29.561 1.00 97.50 86 VAL A CA 1
ATOM 674 C C . VAL A 1 86 ? -16.188 -3.361 28.518 1.00 97.50 86 VAL A C 1
ATOM 676 O O . VAL A 1 86 ? -16.226 -2.189 28.897 1.00 97.50 86 VAL A O 1
ATOM 679 N N . ILE A 1 87 ? -16.303 -3.697 27.227 1.00 97.00 87 ILE A N 1
ATOM 680 C CA . ILE A 1 87 ? -16.438 -2.706 26.140 1.00 97.00 87 ILE A CA 1
ATOM 681 C C . ILE A 1 87 ? -17.665 -1.818 26.366 1.00 97.00 87 ILE A C 1
ATOM 683 O O . ILE A 1 87 ? -17.541 -0.593 26.360 1.00 97.00 87 ILE A O 1
ATOM 687 N N . LYS A 1 88 ? -18.836 -2.417 26.627 1.00 97.31 88 LYS A N 1
ATOM 688 C CA . LYS A 1 88 ? -20.086 -1.684 26.899 1.00 97.31 88 LYS A CA 1
ATOM 689 C C . LYS A 1 88 ? -19.926 -0.729 28.081 1.00 97.31 88 LYS A C 1
ATOM 691 O O . LYS A 1 88 ? -20.341 0.425 28.012 1.00 97.31 88 LYS A O 1
ATOM 696 N N . THR A 1 89 ? -19.294 -1.184 29.160 1.00 96.56 89 THR A N 1
ATOM 697 C CA . THR A 1 89 ? -19.070 -0.368 30.361 1.00 96.56 89 THR A CA 1
ATOM 698 C C . THR A 1 89 ? -18.162 0.824 30.069 1.00 96.56 89 THR A C 1
ATOM 700 O O . THR A 1 89 ? -18.504 1.953 30.427 1.00 96.56 89 THR A O 1
ATOM 703 N N . ILE A 1 90 ? -17.049 0.602 29.363 1.00 96.06 90 ILE A N 1
ATOM 704 C CA . ILE A 1 90 ? -16.129 1.666 28.944 1.00 96.06 90 ILE A CA 1
ATOM 705 C C . ILE A 1 90 ? -16.841 2.659 28.017 1.00 96.06 90 ILE A C 1
ATOM 707 O O . ILE A 1 90 ? -16.753 3.862 28.250 1.00 96.06 90 ILE A O 1
ATOM 711 N N . ALA A 1 91 ? -17.606 2.180 27.031 1.00 94.69 91 ALA A N 1
ATOM 712 C CA . ALA A 1 91 ? -18.372 3.016 26.106 1.00 94.69 91 ALA A CA 1
ATOM 713 C C . ALA A 1 91 ? -19.359 3.939 26.835 1.00 94.69 91 ALA A C 1
ATOM 715 O O . ALA A 1 91 ? -19.465 5.131 26.540 1.00 94.69 91 ALA A O 1
ATOM 716 N N . MET A 1 92 ? -20.059 3.397 27.832 1.00 94.12 92 MET A N 1
ATOM 717 C CA . MET A 1 92 ? -21.003 4.153 28.647 1.00 94.12 92 MET A CA 1
ATOM 718 C C . MET A 1 92 ? -20.305 5.230 29.474 1.00 94.12 92 MET A C 1
ATOM 720 O O . MET A 1 92 ? -20.758 6.376 29.498 1.00 94.12 92 MET A O 1
ATOM 724 N N . MET A 1 93 ? -19.183 4.902 30.114 1.00 92.62 93 MET A N 1
ATOM 725 C CA . MET A 1 93 ? -18.391 5.896 30.838 1.00 92.62 93 MET A CA 1
ATOM 726 C C . MET A 1 93 ? -17.875 6.984 29.888 1.00 92.62 93 MET A C 1
ATOM 728 O O . MET A 1 93 ? -18.050 8.167 30.167 1.00 92.62 93 MET A O 1
ATOM 732 N N . ASP A 1 94 ? -17.347 6.613 28.723 1.00 87.25 94 ASP A N 1
ATOM 733 C CA . ASP A 1 94 ? -16.786 7.550 27.744 1.00 87.25 94 ASP A CA 1
ATOM 734 C C . ASP A 1 94 ? -17.844 8.502 27.139 1.00 87.25 94 ASP A C 1
ATOM 736 O O . ASP A 1 94 ? -17.594 9.697 26.922 1.00 87.25 94 ASP A O 1
ATOM 740 N N . MET A 1 95 ? -19.078 8.022 26.950 1.00 86.69 95 MET A N 1
ATOM 741 C CA . MET A 1 95 ? -20.209 8.831 26.476 1.00 86.69 95 MET A CA 1
ATOM 742 C C . MET A 1 95 ? -20.728 9.832 27.530 1.00 86.69 95 MET A C 1
ATOM 744 O O . MET A 1 95 ? -21.229 10.915 27.187 1.00 86.69 95 MET A O 1
ATOM 748 N N . PHE A 1 96 ? -20.610 9.502 28.822 1.00 86.38 96 PHE A N 1
ATOM 749 C CA . PHE A 1 96 ? -21.136 10.311 29.932 1.00 86.38 96 PHE A CA 1
ATOM 750 C C . PHE A 1 96 ? -20.068 11.020 30.784 1.00 86.38 96 PHE A C 1
ATOM 752 O O . PHE A 1 96 ? -20.433 11.771 31.700 1.00 86.38 96 PHE A O 1
ATOM 759 N N . GLN A 1 97 ? -18.777 10.861 30.476 1.00 83.56 97 GLN A N 1
ATOM 760 C CA . GLN A 1 97 ? -17.663 11.404 31.267 1.00 83.56 97 GLN A CA 1
ATOM 761 C C . GLN A 1 97 ? -17.731 12.926 31.461 1.00 83.56 97 GLN A C 1
ATOM 763 O O . GLN A 1 97 ? -17.513 13.412 32.565 1.00 83.56 97 GLN A O 1
ATOM 768 N N . GLU A 1 98 ? -18.122 13.693 30.434 1.00 77.19 98 GLU A N 1
ATOM 769 C CA . GLU A 1 98 ? -18.119 15.169 30.477 1.00 77.19 98 GLU A CA 1
ATOM 770 C C . GLU A 1 98 ? -19.029 15.755 31.562 1.00 77.19 98 GLU A C 1
ATOM 772 O O . GLU A 1 98 ? -18.796 16.861 32.040 1.00 77.19 98 GLU A O 1
ATOM 777 N N . ARG A 1 99 ? -20.092 15.033 31.932 1.00 77.62 99 ARG A N 1
ATOM 778 C CA . ARG A 1 99 ? -21.077 15.496 32.921 1.00 77.62 99 ARG A CA 1
ATOM 779 C C . ARG A 1 99 ? -20.951 14.793 34.260 1.00 77.62 99 ARG A C 1
ATOM 781 O O . ARG A 1 99 ? -21.252 15.398 35.281 1.00 77.62 99 ARG A O 1
ATOM 788 N N . SER A 1 100 ? -20.579 13.517 34.245 1.00 81.88 100 SER A N 1
ATOM 789 C CA . SER A 1 100 ? -20.458 12.713 35.463 1.00 81.88 100 SER A CA 1
ATOM 790 C C . SER A 1 100 ? -19.099 12.873 36.143 1.00 81.88 100 SER A C 1
ATOM 792 O O . SER A 1 100 ? -18.996 12.635 37.341 1.00 81.88 100 SER A O 1
ATOM 794 N N . GLY A 1 101 ? -18.060 13.248 35.388 1.00 83.19 101 GLY A N 1
ATOM 795 C CA . GLY A 1 101 ? -16.670 13.197 35.841 1.00 83.19 101 GLY A CA 1
ATOM 796 C C . GLY A 1 101 ? -16.125 11.772 35.994 1.00 83.19 101 GLY A C 1
ATOM 797 O O . GLY A 1 101 ? -14.978 11.612 36.399 1.00 83.19 101 GLY A O 1
ATOM 798 N N . LEU A 1 102 ? -16.920 10.743 35.680 1.00 87.75 102 LEU A N 1
ATOM 799 C CA . LEU A 1 102 ? -16.509 9.348 35.777 1.00 87.75 102 LEU A CA 1
ATOM 800 C C . LEU A 1 102 ? -15.711 8.961 34.537 1.00 87.75 102 LEU A C 1
ATOM 802 O O . LEU A 1 102 ? -16.164 9.151 33.408 1.00 87.75 102 LEU A O 1
ATOM 806 N N . VAL A 1 103 ? -14.536 8.390 34.768 1.00 90.81 103 VAL A N 1
ATOM 807 C CA . VAL A 1 103 ? -13.658 7.846 33.733 1.00 90.81 103 VAL A CA 1
ATOM 808 C C . VAL A 1 103 ? -13.475 6.349 33.976 1.00 90.81 103 VAL A C 1
ATOM 810 O O . VAL A 1 103 ? -13.527 5.922 35.131 1.00 90.81 103 VAL A O 1
ATOM 813 N N . PRO A 1 104 ? -13.252 5.538 32.931 1.00 92.94 104 PRO A N 1
ATOM 814 C CA . PRO A 1 104 ? -13.036 4.098 33.063 1.00 92.94 104 PRO A CA 1
ATOM 815 C C . PRO A 1 104 ? -11.614 3.814 33.567 1.00 92.94 104 PRO A C 1
ATOM 817 O O . PRO A 1 104 ? -10.761 3.272 32.865 1.00 92.94 104 PRO A O 1
ATOM 820 N N . GLU A 1 105 ? -11.332 4.241 34.792 1.00 94.25 105 GLU A N 1
ATOM 821 C CA . GLU A 1 105 ? -10.166 3.793 35.540 1.00 94.25 105 GLU A CA 1
ATOM 822 C C . GLU A 1 105 ? -10.387 2.362 36.040 1.00 94.25 105 GLU A C 1
ATOM 824 O O . GLU A 1 105 ? -11.517 1.947 36.315 1.00 94.25 105 GLU A O 1
ATOM 829 N N . LYS A 1 106 ? -9.296 1.608 36.199 1.00 92.44 106 LYS A N 1
ATOM 830 C CA . LYS A 1 106 ? -9.348 0.188 36.572 1.00 92.44 106 LYS A CA 1
ATOM 831 C C . LYS A 1 106 ? -10.190 -0.064 37.833 1.00 92.44 106 LYS A C 1
ATOM 833 O O . LYS A 1 106 ? -11.094 -0.891 37.804 1.00 92.44 106 LYS A O 1
ATOM 838 N N . GLY A 1 107 ? -9.980 0.720 38.893 1.00 92.50 107 GLY A N 1
ATOM 839 C CA . GLY A 1 107 ? -10.718 0.559 40.151 1.00 92.50 107 GLY A CA 1
ATOM 840 C C . GLY A 1 107 ? -12.221 0.865 40.059 1.00 92.50 107 GLY A C 1
ATOM 841 O O . GLY A 1 107 ? -12.994 0.396 40.894 1.00 92.50 107 GLY A O 1
ATOM 842 N N . LEU A 1 108 ? -12.664 1.641 39.061 1.00 93.00 108 LEU A N 1
ATOM 843 C CA . LEU A 1 108 ? -14.090 1.854 38.804 1.00 93.00 108 LEU A CA 1
ATOM 844 C C . LEU A 1 108 ? -14.678 0.709 37.974 1.00 93.00 108 LEU A C 1
ATOM 846 O O . LEU A 1 108 ? -15.784 0.258 38.269 1.00 93.00 108 LEU A O 1
ATOM 850 N N . LEU A 1 109 ? -13.931 0.210 36.985 1.00 95.19 109 LEU A N 1
ATOM 851 C CA . LEU A 1 109 ? -14.334 -0.948 36.184 1.00 95.19 109 LEU A CA 1
ATOM 852 C C . LEU A 1 109 ? -14.556 -2.188 37.062 1.00 95.19 109 LEU A C 1
ATOM 854 O O . LEU A 1 109 ? -15.597 -2.827 36.932 1.00 95.19 109 LEU A O 1
ATOM 858 N N . GLU A 1 110 ? -13.666 -2.453 38.024 1.00 93.44 110 GLU A N 1
ATOM 859 C CA . GLU A 1 110 ? -13.807 -3.542 39.011 1.00 93.44 110 GLU A CA 1
ATOM 860 C C . GLU A 1 110 ? -15.121 -3.461 39.804 1.00 93.44 110 GLU A C 1
ATOM 862 O O . GLU A 1 110 ? -15.753 -4.472 40.097 1.00 93.44 110 GLU A O 1
ATOM 867 N N . LYS A 1 111 ? -15.578 -2.247 40.137 1.00 91.62 111 LYS A N 1
ATOM 868 C CA . LYS A 1 111 ? -16.840 -2.043 40.870 1.00 91.62 111 LYS A CA 1
ATOM 869 C C . LYS A 1 111 ? -18.072 -2.192 39.984 1.00 91.62 111 LYS A C 1
ATOM 871 O O . LYS A 1 111 ? -19.141 -2.536 40.485 1.00 91.62 111 LYS A O 1
ATOM 876 N N . CYS A 1 112 ? -17.951 -1.875 38.698 1.00 92.19 112 CYS A N 1
ATOM 877 C CA . CYS A 1 112 ? -19.047 -1.971 37.737 1.00 92.19 112 CYS A CA 1
ATOM 878 C C . CYS A 1 112 ? -19.243 -3.388 37.184 1.00 92.19 112 CYS A C 1
ATOM 880 O O . CYS A 1 112 ? -20.320 -3.662 36.655 1.00 92.19 112 CYS A O 1
ATOM 882 N N . LEU A 1 113 ? -18.234 -4.252 37.322 1.00 92.25 113 LEU A N 1
ATOM 883 C CA . LEU A 1 113 ? -18.201 -5.632 36.833 1.00 92.25 113 LEU A CA 1
ATOM 884 C C . LEU A 1 113 ? -17.864 -6.595 37.989 1.00 92.25 113 LEU A C 1
ATOM 886 O O . LEU A 1 113 ? -16.815 -7.240 37.966 1.00 92.25 113 LEU A O 1
ATOM 890 N N . PRO A 1 114 ? -18.712 -6.672 39.034 1.00 87.56 114 PRO A N 1
ATOM 891 C CA . PRO A 1 114 ? -18.432 -7.453 40.242 1.00 87.56 114 PRO A CA 1
ATOM 892 C C . PRO A 1 114 ? -18.317 -8.966 39.999 1.00 87.56 114 PRO A C 1
ATOM 894 O O . PRO A 1 114 ? -17.854 -9.693 40.875 1.00 87.56 114 PRO A O 1
ATOM 897 N N . GLU A 1 115 ? -18.773 -9.451 38.845 1.00 88.81 115 GLU A N 1
ATOM 898 C CA . GLU A 1 115 ? -18.629 -10.836 38.406 1.00 88.81 115 GLU A CA 1
ATOM 899 C C . GLU A 1 115 ? -17.203 -11.209 37.973 1.00 88.81 115 GLU A C 1
ATOM 901 O O . GLU A 1 115 ? -16.907 -12.397 37.886 1.00 88.81 115 GLU A O 1
ATOM 906 N N . LEU A 1 116 ? -16.332 -10.225 37.721 1.00 93.06 116 LEU A N 1
ATOM 907 C CA . LEU A 1 116 ? -14.948 -10.443 37.307 1.00 93.06 116 LEU A CA 1
ATOM 908 C C . LEU A 1 116 ? -13.979 -10.276 38.475 1.00 93.06 116 LEU A C 1
ATOM 910 O O . LEU A 1 116 ? -14.041 -9.312 39.240 1.0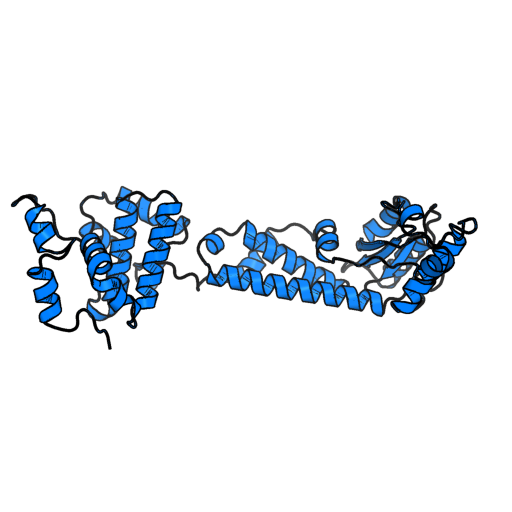0 93.06 116 LEU A O 1
ATOM 914 N N . THR A 1 117 ? -13.017 -11.188 38.574 1.00 94.25 117 THR A N 1
ATOM 915 C CA . THR A 1 117 ? -11.838 -10.989 39.419 1.00 94.25 117 THR A CA 1
ATOM 916 C C . THR A 1 117 ? -10.905 -9.942 38.805 1.00 94.25 117 THR A C 1
ATOM 918 O O . THR A 1 117 ? -10.895 -9.720 37.593 1.00 94.25 117 THR A O 1
ATOM 921 N N . GLU A 1 118 ? -10.052 -9.324 39.629 1.00 93.44 118 GLU A N 1
ATOM 922 C CA . GLU A 1 118 ? -9.060 -8.347 39.153 1.00 93.44 118 GLU A CA 1
ATOM 923 C C . GLU A 1 118 ? -8.171 -8.921 38.032 1.00 93.44 118 GLU A C 1
ATOM 925 O O . GLU A 1 118 ? -7.861 -8.234 37.057 1.00 93.44 118 GLU A O 1
ATOM 930 N N . ASN A 1 119 ? -7.777 -10.193 38.146 1.00 94.62 119 ASN A N 1
ATOM 931 C CA . ASN A 1 119 ? -6.937 -10.857 37.151 1.00 94.62 119 ASN A CA 1
ATOM 932 C C . ASN A 1 119 ? -7.673 -11.078 35.825 1.00 94.62 119 ASN A C 1
ATOM 934 O O . ASN A 1 119 ? -7.089 -10.848 34.768 1.00 94.62 119 ASN A O 1
ATOM 938 N N . GLU A 1 120 ? -8.943 -11.487 35.863 1.00 96.00 120 GLU A N 1
ATOM 939 C CA . GLU A 1 120 ? -9.757 -11.651 34.652 1.00 96.00 120 GLU A CA 1
ATOM 940 C C . GLU A 1 120 ? -9.968 -10.312 33.948 1.00 96.00 120 GLU A C 1
ATOM 942 O O . GLU A 1 120 ? -9.760 -10.223 32.739 1.00 96.00 120 GLU A O 1
ATOM 947 N N . LEU A 1 121 ? -10.286 -9.252 34.699 1.00 96.56 121 LEU A N 1
ATOM 948 C CA . LEU A 1 121 ? -10.423 -7.912 34.135 1.00 96.56 121 LEU A CA 1
ATOM 949 C C . LEU A 1 121 ? -9.114 -7.436 33.489 1.00 96.56 121 LEU A C 1
ATOM 951 O O . LEU A 1 121 ? -9.143 -6.927 32.372 1.00 96.56 121 LEU A O 1
ATOM 955 N N . ASN A 1 122 ? -7.964 -7.627 34.147 1.00 95.69 122 ASN A N 1
ATOM 956 C CA . ASN A 1 122 ? -6.666 -7.265 33.566 1.00 95.69 122 ASN A CA 1
ATOM 957 C C . ASN A 1 122 ? -6.388 -8.024 32.269 1.00 95.69 122 ASN A C 1
ATOM 959 O O . ASN A 1 122 ? -5.940 -7.418 31.298 1.00 95.69 122 ASN A O 1
ATOM 963 N N . ASN A 1 123 ? -6.667 -9.328 32.241 1.00 96.19 123 ASN A N 1
ATOM 964 C CA . ASN A 1 123 ? -6.480 -10.135 31.041 1.00 96.19 123 ASN A CA 1
ATOM 965 C C . ASN A 1 123 ? -7.365 -9.630 29.900 1.00 96.19 123 ASN A C 1
ATOM 967 O O . ASN A 1 123 ? -6.863 -9.426 28.800 1.00 96.19 123 ASN A O 1
ATOM 971 N N . ILE A 1 124 ? -8.641 -9.339 30.172 1.00 97.38 124 ILE A N 1
ATOM 972 C CA . ILE A 1 124 ? -9.557 -8.771 29.176 1.00 97.38 124 ILE A CA 1
ATOM 973 C C . ILE A 1 124 ? -9.037 -7.425 28.658 1.00 97.38 124 ILE A C 1
ATOM 975 O O . ILE A 1 124 ? -9.018 -7.205 27.450 1.00 97.38 124 ILE A O 1
ATOM 979 N N . LEU A 1 125 ? -8.583 -6.529 29.538 1.00 95.69 125 LEU A N 1
ATOM 980 C CA . LEU A 1 125 ? -8.048 -5.223 29.137 1.00 95.69 125 LEU A CA 1
ATOM 981 C C . LEU A 1 125 ? -6.808 -5.368 28.240 1.00 95.69 125 LEU A C 1
ATOM 983 O O . LEU A 1 125 ? -6.736 -4.710 27.206 1.00 95.69 125 LEU A O 1
ATOM 987 N N . ILE A 1 126 ? -5.882 -6.272 28.581 1.00 93.19 126 ILE A N 1
ATOM 988 C CA . ILE A 1 126 ? -4.695 -6.577 27.764 1.00 93.19 126 ILE A CA 1
ATOM 989 C C . ILE A 1 126 ? -5.099 -7.154 26.402 1.00 93.19 126 ILE A C 1
ATOM 991 O O . ILE A 1 126 ? -4.551 -6.760 25.374 1.00 93.19 126 ILE A O 1
ATOM 995 N N . THR A 1 127 ? -6.066 -8.073 26.371 1.00 92.44 127 THR A N 1
ATOM 996 C CA . THR A 1 127 ? -6.583 -8.656 25.126 1.00 92.44 127 THR A CA 1
ATOM 997 C C . THR A 1 127 ? -7.250 -7.602 24.240 1.00 92.44 127 THR A C 1
ATOM 999 O O . THR A 1 127 ? -7.020 -7.563 23.036 1.00 92.44 127 THR A O 1
ATOM 1002 N N . LEU A 1 128 ? -8.042 -6.701 24.817 1.00 93.00 128 LEU A N 1
ATOM 1003 C CA . LEU A 1 128 ? -8.699 -5.631 24.067 1.00 93.00 128 LEU A CA 1
ATOM 1004 C C . LEU A 1 128 ? -7.709 -4.574 23.549 1.00 93.00 128 LEU A C 1
ATOM 1006 O O . LEU A 1 128 ? -7.918 -4.026 22.464 1.00 93.00 128 LEU A O 1
ATOM 1010 N N . GLU A 1 129 ? -6.628 -4.295 24.280 1.00 88.94 129 GLU A N 1
ATOM 1011 C CA . GLU A 1 129 ? -5.516 -3.472 23.784 1.00 88.94 129 GLU A CA 1
ATOM 1012 C C . GLU A 1 129 ? -4.778 -4.158 22.628 1.00 88.94 129 GLU A C 1
ATOM 1014 O O . GLU A 1 129 ? -4.516 -3.521 21.607 1.00 88.94 129 GLU A O 1
ATOM 1019 N N . SER A 1 130 ? -4.495 -5.462 22.733 1.00 84.94 130 SER A N 1
ATOM 1020 C CA . SER A 1 130 ? -3.808 -6.202 21.665 1.00 84.94 130 SER A CA 1
ATOM 1021 C C . SER A 1 130 ? -4.648 -6.322 20.389 1.00 84.94 130 SER A C 1
ATOM 1023 O O . SER A 1 130 ? -4.097 -6.357 19.291 1.00 84.94 130 SER A O 1
ATOM 1025 N N . TRP A 1 131 ? -5.978 -6.293 20.508 1.00 86.56 131 TRP A N 1
ATOM 1026 C CA . TRP A 1 131 ? -6.910 -6.189 19.377 1.00 86.56 131 TRP A CA 1
ATOM 1027 C C . TRP A 1 131 ? -7.095 -4.760 18.843 1.00 86.56 131 TRP A C 1
ATOM 1029 O O . TRP A 1 131 ? -7.897 -4.548 17.926 1.00 86.56 131 TRP A O 1
ATOM 1039 N N . SER A 1 132 ? -6.388 -3.777 19.411 1.00 84.56 132 SER A N 1
ATOM 1040 C CA . SER A 1 132 ? -6.527 -2.354 19.076 1.00 84.56 132 SER A CA 1
ATOM 1041 C C . SER A 1 132 ? -7.988 -1.888 19.154 1.00 84.56 132 SER A C 1
ATOM 1043 O O . SER A 1 132 ? -8.507 -1.239 18.243 1.00 84.56 132 SER A O 1
ATOM 1045 N N . LEU A 1 133 ? -8.683 -2.294 20.223 1.00 88.31 133 LEU A N 1
ATOM 1046 C CA . LEU A 1 133 ? -10.048 -1.864 20.559 1.00 88.31 133 LEU A CA 1
ATOM 1047 C C . LEU A 1 133 ? -10.068 -0.893 21.742 1.00 88.31 133 LEU A C 1
ATOM 1049 O O . LEU A 1 133 ? -10.986 -0.081 21.863 1.00 88.31 133 LEU A O 1
ATOM 1053 N N . LEU A 1 134 ? -9.050 -0.960 22.603 1.00 90.38 134 LEU A N 1
ATOM 1054 C CA . LEU A 1 134 ? -8.851 -0.060 23.732 1.00 90.38 134 LEU A CA 1
ATOM 1055 C C . LEU A 1 134 ? -7.496 0.639 23.665 1.00 90.38 134 LEU A C 1
ATOM 1057 O O . LEU A 1 134 ? -6.526 0.109 23.132 1.00 90.38 134 LEU A O 1
ATOM 1061 N N . LEU A 1 135 ? -7.444 1.823 24.271 1.00 86.88 135 LEU A N 1
ATOM 1062 C CA . LEU A 1 135 ? -6.232 2.598 24.503 1.00 86.88 135 LEU A CA 1
ATOM 1063 C C . LEU A 1 135 ? -6.177 3.052 25.962 1.00 86.88 135 LEU A C 1
ATOM 1065 O O . LEU A 1 135 ? -7.115 3.688 26.453 1.00 86.88 135 LEU A O 1
ATOM 1069 N N . PHE A 1 136 ? -5.057 2.801 26.639 1.00 87.19 136 PHE A N 1
ATOM 1070 C CA . PHE A 1 136 ? -4.814 3.329 27.978 1.00 87.19 136 PHE A CA 1
ATOM 1071 C C . PHE A 1 136 ? -4.173 4.724 27.941 1.00 87.19 136 PHE A C 1
ATOM 1073 O O . PHE A 1 136 ? -3.009 4.913 27.572 1.00 87.19 136 PHE A O 1
ATOM 1080 N N . LYS A 1 137 ? -4.917 5.737 28.395 1.00 80.50 137 LYS A N 1
ATOM 1081 C CA . LYS A 1 137 ? -4.458 7.131 28.445 1.00 80.50 137 LYS A CA 1
ATOM 1082 C C . LYS A 1 137 ? -3.698 7.393 29.745 1.00 80.50 137 LYS A C 1
ATOM 1084 O O . LYS A 1 137 ? -4.291 7.783 30.751 1.00 80.50 137 LYS A O 1
ATOM 1089 N N . LYS A 1 138 ? -2.363 7.258 29.715 1.00 76.88 138 LYS A N 1
ATOM 1090 C CA . LYS A 1 138 ? -1.464 7.418 30.887 1.00 76.88 138 LYS A CA 1
ATOM 1091 C C . LYS A 1 138 ? -1.726 8.685 31.717 1.00 76.88 138 LYS A C 1
ATOM 1093 O O . LYS A 1 138 ? -1.746 8.619 32.941 1.00 76.88 138 LYS A O 1
ATOM 1098 N N . HIS A 1 139 ? -1.970 9.823 31.064 1.00 69.69 139 HIS A N 1
ATOM 1099 C CA . HIS A 1 139 ? -2.217 11.111 31.725 1.00 69.69 139 HIS A CA 1
ATOM 1100 C C . HIS A 1 139 ? -3.563 11.173 32.477 1.00 69.69 139 HIS A C 1
ATOM 1102 O O . HIS A 1 139 ? -3.681 11.926 33.439 1.00 69.69 139 HIS A O 1
ATOM 1108 N N . LYS A 1 140 ? -4.559 10.370 32.073 1.00 78.38 140 LYS A N 1
ATOM 1109 C CA . LYS A 1 140 ? -5.866 10.239 32.749 1.00 78.38 140 LYS A CA 1
ATOM 1110 C C . LYS A 1 140 ? -5.975 8.992 33.626 1.00 7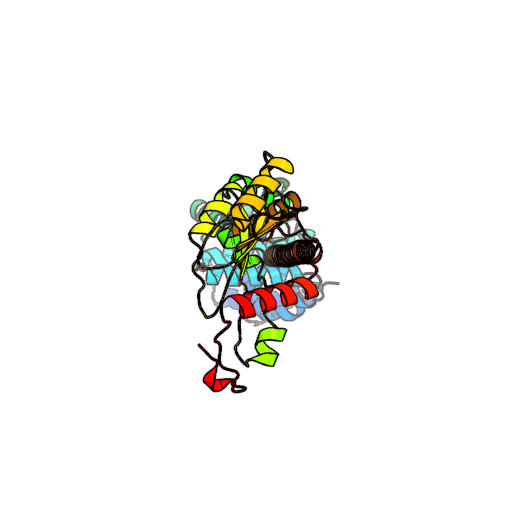8.38 140 LYS A C 1
ATOM 1112 O O . LYS A 1 140 ? -6.947 8.873 34.359 1.00 78.38 140 LYS A O 1
ATOM 1117 N N . LYS A 1 141 ? -5.007 8.071 33.536 1.00 86.38 141 LYS A N 1
ATOM 1118 C CA . LYS A 1 141 ? -5.043 6.736 34.161 1.00 86.38 141 LYS A CA 1
ATOM 1119 C C . LYS A 1 141 ? -6.349 5.977 33.871 1.00 86.38 141 LYS A C 1
ATOM 1121 O O . LYS A 1 141 ? -6.873 5.277 34.732 1.00 86.38 141 LYS A O 1
ATOM 1126 N N . ALA A 1 142 ? -6.868 6.128 32.656 1.00 90.69 142 ALA A N 1
ATOM 1127 C CA . ALA A 1 142 ? -8.154 5.581 32.249 1.00 90.69 142 ALA A CA 1
ATOM 1128 C C . ALA A 1 142 ? -8.080 4.998 30.838 1.00 90.69 142 ALA A C 1
ATOM 1130 O O . ALA A 1 142 ? -7.278 5.444 30.010 1.00 90.69 142 ALA A O 1
ATOM 1131 N N . TYR A 1 143 ? -8.937 4.018 30.577 1.00 92.19 143 TYR A N 1
ATOM 1132 C CA . TYR A 1 143 ? -9.100 3.415 29.261 1.00 92.19 143 TYR A CA 1
ATOM 1133 C C . TYR A 1 143 ? -9.999 4.284 28.365 1.00 92.19 143 TYR A C 1
ATOM 1135 O O . TYR A 1 143 ? -10.757 5.131 28.826 1.00 92.19 143 TYR A O 1
ATOM 1143 N N . SER A 1 144 ? -9.925 4.109 27.058 1.00 89.88 144 SER A N 1
ATOM 1144 C CA . SER A 1 144 ? -10.931 4.620 26.127 1.00 89.88 144 SER A CA 1
ATOM 1145 C C . SER A 1 144 ? -11.010 3.699 24.928 1.00 89.88 144 SER A C 1
ATOM 1147 O O . SER A 1 144 ? -10.031 3.017 24.625 1.00 89.88 144 SER A O 1
ATOM 1149 N N . LEU A 1 145 ? -12.144 3.705 24.235 1.00 89.50 145 LEU A N 1
ATOM 1150 C CA . LEU A 1 145 ? -12.247 3.023 22.950 1.00 89.50 145 LEU A CA 1
ATOM 1151 C C . LEU A 1 145 ? -11.246 3.630 21.966 1.00 89.50 145 LEU A C 1
ATOM 1153 O O . LEU A 1 145 ? -11.044 4.847 21.948 1.00 89.50 145 LEU A O 1
ATOM 1157 N N . TYR A 1 146 ? -10.580 2.771 21.203 1.00 83.75 146 TYR A N 1
ATOM 1158 C CA . TYR A 1 146 ? -9.587 3.198 20.229 1.00 83.75 146 TYR A CA 1
ATOM 1159 C C . TYR A 1 146 ? -10.282 3.690 18.958 1.00 83.75 146 TYR A C 1
ATOM 1161 O O . TYR A 1 146 ? -10.939 2.915 18.273 1.00 83.75 146 TYR A O 1
ATOM 1169 N N . GLU A 1 147 ? -10.147 4.985 18.666 1.00 72.06 147 GLU A N 1
ATOM 1170 C CA . GLU A 1 147 ? -10.787 5.653 17.523 1.00 72.06 147 GLU A CA 1
ATOM 1171 C C . GLU A 1 147 ? -10.017 5.475 16.207 1.00 72.06 147 GLU A C 1
ATOM 1173 O O . GLU A 1 147 ? -10.570 5.711 15.137 1.00 72.06 147 GLU A O 1
ATOM 1178 N N . GLY A 1 148 ? -8.758 5.029 16.278 1.00 65.62 148 GLY A N 1
ATOM 1179 C CA . GLY A 1 148 ? -7.921 4.891 15.094 1.00 65.62 148 GLY A CA 1
ATOM 1180 C C . GLY A 1 148 ? -7.514 6.236 14.475 1.00 65.62 148 GLY A C 1
ATOM 1181 O O . GLY A 1 148 ? -7.640 6.447 13.281 1.00 65.62 148 GLY A O 1
ATOM 1182 N N . SER A 1 149 ? -7.098 7.220 15.271 1.00 57.72 149 SER A N 1
ATOM 1183 C CA . SER A 1 149 ? -6.529 8.471 14.729 1.00 57.72 149 SER A CA 1
ATOM 1184 C C . SER A 1 149 ? -5.113 8.758 15.217 1.00 57.72 149 SER A C 1
ATOM 1186 O O . SER A 1 149 ? -4.520 9.752 14.815 1.00 57.72 149 SER A O 1
ATOM 1188 N N . ASP A 1 150 ? -4.587 7.916 16.107 1.00 64.62 150 ASP A N 1
ATOM 1189 C CA . ASP A 1 150 ? -3.287 8.112 16.760 1.00 64.62 150 ASP A CA 1
ATOM 1190 C C . ASP A 1 150 ? -2.171 7.289 16.086 1.00 64.62 150 ASP A C 1
ATOM 1192 O O . ASP A 1 150 ? -1.072 7.178 16.629 1.00 64.62 150 ASP A O 1
ATOM 1196 N N . PHE A 1 151 ? -2.437 6.661 14.934 1.00 73.69 151 PHE A N 1
ATOM 1197 C CA . PHE A 1 151 ? -1.417 5.912 14.204 1.00 73.69 151 PHE A CA 1
ATOM 1198 C C . PHE A 1 151 ? -0.458 6.871 13.487 1.00 73.69 151 PHE A C 1
ATOM 1200 O O . PHE A 1 151 ? -0.808 7.502 12.490 1.00 73.69 151 PHE A O 1
ATOM 1207 N N . ASP A 1 152 ? 0.767 6.963 13.996 1.00 77.06 152 ASP A N 1
ATOM 1208 C CA . ASP A 1 152 ? 1.838 7.750 13.388 1.00 77.06 152 ASP A CA 1
ATOM 1209 C C . ASP A 1 152 ? 2.456 6.981 12.208 1.00 77.06 152 ASP A C 1
ATOM 1211 O O . ASP A 1 152 ? 3.267 6.066 12.381 1.00 77.06 152 ASP A O 1
ATOM 1215 N N . ILE A 1 153 ? 2.031 7.334 10.992 1.00 82.12 153 ILE A N 1
ATOM 1216 C CA . ILE A 1 153 ? 2.496 6.697 9.754 1.00 82.12 153 ILE A CA 1
ATOM 1217 C C . ILE A 1 153 ? 3.983 6.966 9.521 1.00 82.12 153 ILE A C 1
ATOM 1219 O O . ILE A 1 153 ? 4.684 6.078 9.043 1.00 82.12 153 ILE A O 1
ATOM 1223 N N . ASP A 1 154 ? 4.472 8.162 9.848 1.00 79.19 154 ASP A N 1
ATOM 1224 C CA . ASP A 1 154 ? 5.867 8.524 9.599 1.00 79.19 154 ASP A CA 1
ATOM 1225 C C . ASP A 1 154 ? 6.796 7.742 10.536 1.00 79.19 154 ASP A C 1
ATOM 1227 O O . ASP A 1 154 ? 7.774 7.155 10.075 1.00 79.19 154 ASP A O 1
ATOM 1231 N N . ALA A 1 155 ? 6.437 7.613 11.818 1.00 81.19 155 ALA A N 1
ATOM 1232 C CA . ALA A 1 155 ? 7.163 6.746 12.747 1.00 81.19 155 ALA A CA 1
ATOM 1233 C C . ALA A 1 155 ? 7.138 5.270 12.308 1.00 81.19 155 ALA A C 1
ATOM 1235 O O . ALA A 1 155 ? 8.144 4.572 12.424 1.00 81.19 155 ALA A O 1
ATOM 1236 N N . ALA A 1 156 ? 6.009 4.793 11.771 1.00 83.62 156 ALA A N 1
ATOM 1237 C CA . ALA A 1 156 ? 5.900 3.434 11.244 1.00 83.62 156 ALA A CA 1
ATOM 1238 C C . ALA A 1 156 ? 6.747 3.209 9.976 1.00 83.62 156 ALA A C 1
ATOM 1240 O O . ALA A 1 156 ? 7.223 2.097 9.758 1.00 83.62 156 ALA A O 1
ATOM 1241 N N . ILE A 1 157 ? 6.943 4.237 9.141 1.00 84.12 157 ILE A N 1
ATOM 1242 C CA . ILE A 1 157 ? 7.834 4.186 7.970 1.00 84.12 157 ILE A CA 1
ATOM 1243 C C . ILE A 1 157 ? 9.295 4.095 8.397 1.00 84.12 157 ILE A C 1
ATOM 1245 O O . ILE A 1 157 ? 10.021 3.275 7.840 1.00 84.12 157 ILE A O 1
ATOM 1249 N N . GLU A 1 158 ? 9.715 4.880 9.389 1.00 82.94 158 GLU A N 1
ATOM 1250 C CA . GLU A 1 158 ? 11.079 4.793 9.923 1.00 82.94 158 GLU A CA 1
ATOM 1251 C C . GLU A 1 158 ? 11.356 3.405 10.522 1.00 82.94 158 GLU A C 1
ATOM 1253 O O . GLU A 1 158 ? 12.349 2.773 10.171 1.00 82.94 158 GLU A O 1
ATOM 1258 N N . ASP A 1 159 ? 10.430 2.863 11.323 1.00 83.06 159 ASP A N 1
ATOM 1259 C CA . ASP A 1 159 ? 10.543 1.490 11.841 1.00 83.06 159 ASP A CA 1
ATOM 1260 C C . ASP A 1 159 ? 10.594 0.451 10.705 1.00 83.06 159 ASP A C 1
ATOM 1262 O O . ASP A 1 159 ? 11.396 -0.484 10.725 1.00 83.06 159 ASP A O 1
ATOM 1266 N N . ALA A 1 160 ? 9.793 0.632 9.652 1.00 85.81 160 ALA A N 1
ATOM 1267 C CA . ALA A 1 160 ? 9.846 -0.239 8.485 1.00 85.81 160 ALA A CA 1
ATOM 1268 C C . ALA A 1 160 ? 11.194 -0.151 7.750 1.00 85.81 160 ALA A C 1
ATOM 1270 O O . ALA A 1 160 ? 11.674 -1.166 7.256 1.00 85.81 160 ALA A O 1
ATOM 1271 N N . TYR A 1 161 ? 11.842 1.015 7.684 1.00 83.25 161 TYR A N 1
ATOM 1272 C CA . TYR A 1 161 ? 13.151 1.149 7.039 1.00 83.25 161 TYR A CA 1
ATOM 1273 C C . TYR A 1 161 ? 14.275 0.394 7.742 1.00 83.25 161 TYR A C 1
ATOM 1275 O O . TYR A 1 161 ? 15.216 -0.009 7.051 1.00 83.25 161 TYR A O 1
ATOM 1283 N N . ASP A 1 162 ? 14.162 0.188 9.054 1.00 81.38 162 ASP A N 1
ATOM 1284 C CA . ASP A 1 162 ? 15.107 -0.597 9.851 1.00 81.38 162 ASP A CA 1
ATOM 1285 C C . ASP A 1 162 ? 14.839 -2.110 9.756 1.00 81.38 162 ASP A C 1
ATOM 1287 O O . ASP A 1 162 ? 15.763 -2.918 9.864 1.00 81.38 162 ASP A O 1
ATOM 1291 N N . ASN A 1 163 ? 13.581 -2.506 9.534 1.00 77.31 163 ASN A N 1
ATOM 1292 C CA . ASN A 1 163 ? 13.154 -3.910 9.525 1.00 77.31 163 ASN A CA 1
ATOM 1293 C C . ASN A 1 163 ? 13.016 -4.523 8.119 1.00 77.31 163 ASN A C 1
ATOM 1295 O O . ASN A 1 163 ? 12.989 -5.750 7.978 1.00 77.31 163 ASN A O 1
ATOM 1299 N N . VAL A 1 164 ? 12.910 -3.703 7.072 1.00 75.62 164 VAL A N 1
ATOM 1300 C CA . VAL A 1 164 ? 12.826 -4.157 5.680 1.00 75.62 164 VAL A CA 1
ATOM 1301 C C . VAL A 1 164 ? 14.245 -4.27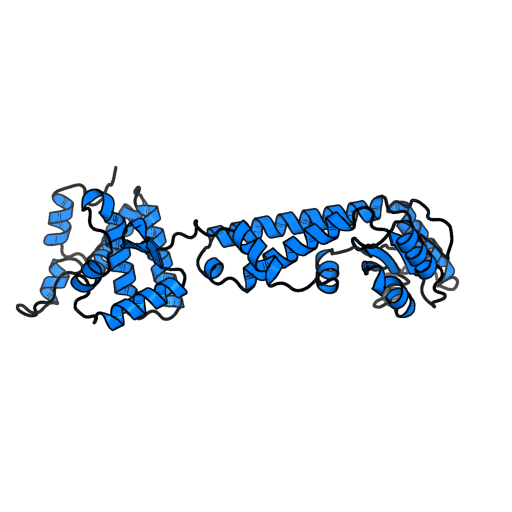0 5.100 1.00 75.62 164 VAL A C 1
ATOM 1303 O O . VAL A 1 164 ? 14.998 -3.298 5.153 1.00 75.62 164 VAL A O 1
ATOM 1306 N N . PRO A 1 165 ? 14.632 -5.436 4.542 1.00 67.19 165 PRO A N 1
ATOM 1307 C CA . PRO A 1 165 ? 15.937 -5.618 3.904 1.00 67.19 165 PRO A CA 1
ATOM 1308 C C . PRO A 1 165 ? 16.131 -4.692 2.690 1.00 67.19 165 PRO A C 1
ATOM 1310 O O . PRO A 1 165 ? 15.202 -4.008 2.261 1.00 67.19 165 PRO A O 1
ATOM 1313 N N . ASP A 1 166 ? 17.341 -4.697 2.118 1.00 75.19 166 ASP A N 1
ATOM 1314 C CA . ASP A 1 166 ? 17.670 -3.946 0.899 1.00 75.19 166 ASP A CA 1
ATOM 1315 C C . ASP A 1 166 ? 16.599 -4.090 -0.196 1.00 75.19 166 ASP A C 1
ATOM 1317 O O . ASP A 1 166 ? 15.922 -5.115 -0.313 1.00 75.19 166 ASP A O 1
ATOM 1321 N N . LEU A 1 167 ? 16.478 -3.039 -1.014 1.00 80.88 167 LEU A N 1
ATOM 1322 C CA . LEU A 1 167 ? 15.433 -2.889 -2.022 1.00 80.88 167 LEU A CA 1
ATOM 1323 C C . LEU A 1 167 ? 15.228 -4.168 -2.853 1.00 80.88 167 LEU A C 1
ATOM 1325 O O . LEU A 1 167 ? 16.131 -4.609 -3.567 1.00 80.88 167 LEU A O 1
ATOM 1329 N N . ASP A 1 168 ? 14.013 -4.719 -2.818 1.00 83.56 168 ASP A N 1
ATOM 1330 C CA . ASP A 1 168 ? 13.653 -5.872 -3.644 1.00 83.56 168 ASP A CA 1
ATOM 1331 C C . ASP A 1 168 ? 13.397 -5.419 -5.090 1.00 83.56 168 ASP A C 1
ATOM 1333 O O . ASP A 1 168 ? 12.327 -4.916 -5.450 1.00 83.56 168 ASP A O 1
ATOM 1337 N N . PHE A 1 169 ? 14.411 -5.591 -5.938 1.00 79.81 169 PHE A N 1
ATOM 1338 C CA . PHE A 1 169 ? 14.345 -5.207 -7.346 1.00 79.81 169 PHE A CA 1
ATOM 1339 C C . PHE A 1 169 ? 13.356 -6.039 -8.162 1.00 79.81 169 PHE A C 1
ATOM 1341 O O . PHE A 1 169 ? 12.804 -5.526 -9.133 1.00 79.81 169 PHE A O 1
ATOM 1348 N N . GLU A 1 170 ? 13.093 -7.292 -7.791 1.00 80.31 170 GLU A N 1
ATOM 1349 C CA . GLU A 1 170 ? 12.093 -8.109 -8.485 1.00 80.31 170 GLU A CA 1
ATOM 1350 C C . GLU A 1 170 ? 10.683 -7.612 -8.175 1.00 80.31 170 GLU A C 1
ATOM 1352 O O . GLU A 1 170 ? 9.820 -7.539 -9.057 1.00 80.31 170 GLU A O 1
ATOM 1357 N N . HIS A 1 171 ? 10.457 -7.196 -6.932 1.00 78.44 171 HIS A N 1
ATOM 1358 C CA . HIS A 1 171 ? 9.216 -6.544 -6.541 1.00 78.44 171 HIS A CA 1
ATOM 1359 C C . HIS A 1 171 ? 9.040 -5.179 -7.221 1.00 78.44 171 HIS A C 1
ATOM 1361 O O . HIS A 1 171 ? 7.973 -4.891 -7.768 1.00 78.44 171 HIS A O 1
ATOM 1367 N N . LEU A 1 172 ? 10.111 -4.381 -7.302 1.00 78.88 172 LEU A N 1
ATOM 1368 C CA . LEU A 1 172 ? 10.125 -3.110 -8.032 1.00 78.88 172 LEU A CA 1
ATOM 1369 C C . LEU A 1 172 ? 9.772 -3.286 -9.518 1.00 78.88 172 LEU A C 1
ATOM 1371 O O . LEU A 1 172 ? 8.958 -2.530 -10.048 1.00 78.88 172 LEU A O 1
ATOM 1375 N N . LYS A 1 173 ? 10.326 -4.301 -10.193 1.00 77.94 173 LYS A N 1
ATOM 1376 C CA . LYS A 1 173 ? 9.992 -4.614 -11.596 1.00 77.94 173 LYS A CA 1
ATOM 1377 C C . LYS A 1 173 ? 8.501 -4.891 -11.784 1.00 77.94 173 LYS A C 1
ATOM 1379 O O . LYS A 1 173 ? 7.900 -4.397 -12.737 1.00 77.94 173 LYS A O 1
ATOM 1384 N N . LYS A 1 174 ? 7.886 -5.647 -10.869 1.00 76.88 174 LYS A N 1
ATOM 1385 C CA . LYS A 1 174 ? 6.441 -5.930 -10.901 1.00 76.88 174 LYS A CA 1
ATOM 1386 C C . LYS A 1 174 ? 5.609 -4.671 -10.658 1.00 76.88 174 LYS A C 1
ATOM 1388 O O . LYS A 1 174 ? 4.585 -4.483 -11.315 1.00 76.88 174 LYS A O 1
ATOM 1393 N N . ALA A 1 175 ? 6.052 -3.809 -9.743 1.00 68.75 175 ALA A N 1
ATOM 1394 C CA . ALA A 1 175 ? 5.389 -2.545 -9.437 1.00 68.75 175 ALA A CA 1
ATOM 1395 C C . ALA A 1 175 ? 5.476 -1.535 -10.592 1.00 68.75 175 ALA A C 1
ATOM 1397 O O . ALA A 1 175 ? 4.523 -0.803 -10.826 1.00 68.75 175 ALA A O 1
ATOM 1398 N N . ALA A 1 176 ? 6.578 -1.536 -11.345 1.00 68.25 176 ALA A N 1
ATOM 1399 C CA . ALA A 1 176 ? 6.844 -0.595 -12.429 1.00 68.25 176 ALA A CA 1
ATOM 1400 C C . ALA A 1 176 ? 5.909 -0.715 -13.648 1.00 68.25 176 ALA A C 1
ATOM 1402 O O . ALA A 1 176 ? 5.848 0.212 -14.453 1.00 68.25 176 ALA A O 1
ATOM 1403 N N . ARG A 1 177 ? 5.215 -1.853 -13.820 1.00 71.44 177 ARG A N 1
ATOM 1404 C CA . ARG A 1 177 ? 4.233 -2.103 -14.902 1.00 71.44 177 ARG A CA 1
ATOM 1405 C C . ARG A 1 177 ? 4.691 -1.662 -16.301 1.00 71.44 177 ARG A C 1
ATOM 1407 O O . ARG A 1 177 ? 3.881 -1.199 -17.113 1.00 71.44 177 ARG A O 1
ATOM 1414 N N . PHE A 1 178 ? 5.982 -1.812 -16.597 1.00 75.00 178 PHE A N 1
ATOM 1415 C CA . PHE A 1 178 ? 6.535 -1.356 -17.864 1.00 75.00 178 PHE A CA 1
ATOM 1416 C C . PHE A 1 178 ? 5.816 -1.986 -19.053 1.00 75.00 178 PHE A C 1
ATOM 1418 O O . PHE A 1 178 ? 5.680 -3.206 -19.152 1.00 75.00 178 PHE A O 1
ATOM 1425 N N . GLN A 1 179 ? 5.386 -1.135 -19.981 1.00 82.12 179 GLN A N 1
ATOM 1426 C CA . GLN A 1 179 ? 4.833 -1.595 -21.243 1.00 82.12 179 GLN A CA 1
ATOM 1427 C C . GLN A 1 179 ? 5.980 -1.989 -22.185 1.00 82.12 179 GLN A C 1
ATOM 1429 O O . GLN A 1 179 ? 6.944 -1.227 -22.320 1.00 82.12 179 GLN A O 1
ATOM 1434 N N . PRO A 1 180 ? 5.894 -3.147 -22.860 1.00 89.56 180 PRO A N 1
ATOM 1435 C CA . PRO A 1 180 ? 6.902 -3.545 -23.829 1.00 89.56 180 PRO A CA 1
ATOM 1436 C C . PRO A 1 180 ? 6.933 -2.583 -25.025 1.00 89.56 180 PRO A C 1
ATOM 1438 O O . PRO A 1 180 ? 5.920 -2.000 -25.425 1.00 89.56 180 PRO A O 1
ATOM 1441 N N . ILE A 1 181 ? 8.103 -2.447 -25.650 1.00 92.38 181 ILE A N 1
ATOM 1442 C CA . ILE A 1 181 ? 8.267 -1.616 -26.844 1.00 92.38 181 ILE A CA 1
ATOM 1443 C C . ILE A 1 181 ? 8.022 -2.464 -28.088 1.00 92.38 181 ILE A C 1
ATOM 1445 O O . ILE A 1 181 ? 8.860 -3.254 -28.517 1.00 92.38 181 ILE A O 1
ATOM 1449 N N . VAL A 1 182 ? 6.845 -2.279 -28.682 1.00 93.94 182 VAL A N 1
ATOM 1450 C CA . VAL A 1 182 ? 6.401 -3.015 -29.874 1.00 93.94 182 VAL A CA 1
ATOM 1451 C C . VAL A 1 182 ? 7.118 -2.537 -31.139 1.00 93.94 182 VAL A C 1
ATOM 1453 O O . VAL A 1 182 ? 7.234 -1.333 -31.383 1.00 93.94 182 VAL A O 1
ATOM 1456 N N . ALA A 1 183 ? 7.518 -3.475 -31.993 1.00 94.12 183 ALA A N 1
ATOM 1457 C CA . ALA A 1 183 ? 8.039 -3.236 -33.335 1.00 94.12 183 ALA A CA 1
ATOM 1458 C C . ALA A 1 183 ? 6.903 -2.850 -34.307 1.00 94.12 183 ALA A C 1
ATOM 1460 O O . ALA A 1 183 ? 6.505 -3.622 -35.177 1.00 94.12 183 ALA A O 1
ATOM 1461 N N . LYS A 1 184 ? 6.323 -1.653 -34.130 1.00 93.88 184 LYS A N 1
ATOM 1462 C CA . LYS A 1 184 ? 5.077 -1.235 -34.805 1.00 93.88 184 LYS A CA 1
ATOM 1463 C C . LYS A 1 184 ? 5.150 -1.287 -36.333 1.00 93.88 184 LYS A C 1
ATOM 1465 O O . LYS A 1 184 ? 4.178 -1.690 -36.964 1.00 93.88 184 LYS A O 1
ATOM 1470 N N . LYS A 1 185 ? 6.276 -0.871 -36.924 1.00 93.81 185 LYS A N 1
ATOM 1471 C CA . LYS A 1 185 ? 6.446 -0.888 -38.383 1.00 93.81 185 LYS A CA 1
ATOM 1472 C C . LYS A 1 185 ? 6.575 -2.322 -38.897 1.00 93.81 185 LYS A C 1
ATOM 1474 O O . LYS A 1 185 ? 5.885 -2.680 -39.840 1.00 93.81 185 LYS A O 1
ATOM 1479 N N . HIS A 1 186 ? 7.391 -3.140 -38.232 1.00 91.81 186 HIS A N 1
ATOM 1480 C CA . HIS A 1 186 ? 7.529 -4.556 -38.574 1.00 91.81 186 HIS A CA 1
ATOM 1481 C C . HIS A 1 186 ? 6.171 -5.266 -38.520 1.00 91.81 186 HIS A C 1
ATOM 1483 O O . HIS A 1 186 ? 5.789 -5.924 -39.479 1.00 91.81 186 HIS A O 1
ATOM 1489 N N . TYR A 1 187 ? 5.401 -5.049 -37.447 1.00 91.62 187 TYR A N 1
ATOM 1490 C CA . TYR A 1 187 ? 4.057 -5.611 -37.302 1.00 91.62 187 TYR A CA 1
ATOM 1491 C C . TYR A 1 187 ? 3.122 -5.203 -38.445 1.00 91.62 187 TYR A C 1
ATOM 1493 O O . TYR A 1 187 ? 2.414 -6.043 -38.987 1.00 91.62 187 TYR A O 1
ATOM 1501 N N . HIS A 1 188 ? 3.144 -3.932 -38.846 1.00 90.81 188 HIS A N 1
ATOM 1502 C CA . HIS A 1 188 ? 2.352 -3.455 -39.978 1.00 90.81 188 HIS A CA 1
ATOM 1503 C C . HIS A 1 188 ? 2.757 -4.117 -41.308 1.00 90.81 188 HIS A C 1
ATOM 1505 O O . HIS A 1 188 ? 1.895 -4.436 -42.123 1.00 90.81 188 HIS A O 1
ATOM 1511 N N . ASP A 1 189 ? 4.057 -4.328 -41.530 1.00 90.12 189 ASP A N 1
ATOM 1512 C CA . ASP A 1 189 ? 4.586 -4.790 -42.817 1.00 90.12 189 ASP A CA 1
ATOM 1513 C C . ASP A 1 189 ? 4.571 -6.323 -42.973 1.00 90.12 189 ASP A C 1
ATOM 1515 O O . ASP A 1 189 ? 4.497 -6.825 -44.100 1.00 90.12 189 ASP A O 1
ATOM 1519 N N . THR A 1 190 ? 4.666 -7.074 -41.870 1.00 89.00 190 THR A N 1
ATOM 1520 C CA . THR A 1 190 ? 4.726 -8.548 -41.872 1.00 89.00 190 THR A CA 1
ATOM 1521 C C . THR A 1 190 ? 3.489 -9.213 -41.274 1.00 89.00 190 THR A C 1
ATOM 1523 O O . THR A 1 190 ? 3.251 -10.391 -41.541 1.00 89.00 190 THR A O 1
ATOM 1526 N N . GLY A 1 191 ? 2.721 -8.480 -40.465 1.00 87.75 191 GLY A N 1
ATOM 1527 C CA . GLY A 1 191 ? 1.653 -9.004 -39.618 1.00 87.75 191 GLY A CA 1
ATOM 1528 C C . GLY A 1 191 ? 2.150 -9.669 -38.327 1.00 87.75 191 GLY A C 1
ATOM 1529 O O . GLY A 1 191 ? 1.319 -10.063 -37.507 1.00 87.75 191 GLY A O 1
ATOM 1530 N N . ALA A 1 192 ? 3.465 -9.824 -38.122 1.00 87.69 192 ALA A N 1
ATOM 1531 C CA . ALA A 1 192 ? 4.032 -10.543 -36.980 1.00 87.69 192 ALA A CA 1
ATOM 1532 C C . ALA A 1 192 ? 4.252 -9.616 -35.778 1.00 87.69 192 ALA A C 1
ATOM 1534 O O . ALA A 1 192 ? 5.008 -8.642 -35.853 1.00 87.69 192 ALA A O 1
ATOM 1535 N N . LEU A 1 193 ? 3.586 -9.904 -34.655 1.00 89.38 193 LEU A N 1
ATOM 1536 C CA . LEU A 1 193 ? 3.724 -9.108 -33.438 1.00 89.38 193 LEU A CA 1
ATOM 1537 C C . LEU A 1 193 ? 5.051 -9.451 -32.750 1.00 89.38 193 LEU A C 1
ATOM 1539 O O . LEU A 1 193 ? 5.250 -10.564 -32.274 1.00 89.38 193 LEU A O 1
ATOM 1543 N N . ARG A 1 194 ? 5.963 -8.479 -32.704 1.00 90.75 194 ARG A N 1
ATOM 1544 C CA . ARG A 1 194 ? 7.279 -8.581 -32.057 1.00 90.75 194 ARG A CA 1
ATOM 1545 C C . ARG A 1 194 ? 7.479 -7.384 -31.137 1.00 90.75 194 ARG A C 1
ATOM 1547 O O . ARG A 1 194 ? 7.056 -6.270 -31.463 1.00 90.75 194 ARG A O 1
ATOM 1554 N N . TRP A 1 195 ? 8.144 -7.581 -30.007 1.00 93.88 195 TRP A N 1
ATOM 1555 C CA . TRP A 1 195 ? 8.440 -6.497 -29.070 1.00 93.88 195 TRP A CA 1
ATOM 1556 C C . TRP A 1 195 ? 9.731 -6.730 -28.296 1.00 93.88 195 TRP A C 1
ATOM 1558 O O . TRP A 1 195 ? 10.247 -7.844 -28.224 1.00 93.88 195 TRP A O 1
ATOM 1568 N N . MET A 1 196 ? 10.240 -5.660 -27.694 1.00 93.31 196 MET A N 1
ATOM 1569 C CA . MET A 1 196 ? 11.319 -5.720 -26.719 1.00 93.31 196 MET A CA 1
ATOM 1570 C C . MET A 1 196 ? 10.757 -5.535 -25.313 1.00 93.31 196 MET A C 1
ATOM 1572 O O . MET A 1 196 ? 9.962 -4.621 -25.072 1.00 93.31 196 MET A O 1
ATOM 1576 N N . ASN A 1 197 ? 11.183 -6.389 -24.386 1.00 92.00 197 ASN A N 1
ATOM 1577 C CA . ASN A 1 197 ? 10.846 -6.235 -22.976 1.00 92.00 197 ASN A CA 1
ATOM 1578 C C . ASN A 1 197 ? 11.624 -5.055 -22.398 1.00 92.00 197 ASN A C 1
ATOM 1580 O O . ASN A 1 197 ? 12.767 -4.820 -22.784 1.00 92.00 197 ASN A O 1
ATOM 1584 N N . VAL A 1 198 ? 11.014 -4.331 -21.466 1.00 90.06 198 VAL A N 1
ATOM 1585 C CA . VAL A 1 198 ? 11.692 -3.289 -20.692 1.00 90.06 198 VAL A CA 1
ATOM 1586 C C . VAL A 1 198 ? 11.965 -3.849 -19.305 1.00 90.06 198 VAL A C 1
ATOM 1588 O O . VAL A 1 198 ? 11.060 -4.391 -18.676 1.00 90.06 198 VAL A O 1
ATOM 1591 N N . ASP A 1 199 ? 13.207 -3.744 -18.847 1.00 89.69 199 ASP A N 1
ATOM 1592 C CA . ASP A 1 199 ? 13.642 -4.280 -17.558 1.00 89.69 199 ASP A CA 1
ATOM 1593 C C . ASP A 1 199 ? 14.454 -3.232 -16.792 1.00 89.69 199 ASP A C 1
ATOM 1595 O O . ASP A 1 199 ? 15.173 -2.424 -17.383 1.00 89.69 199 ASP A O 1
ATOM 1599 N N . LEU A 1 200 ? 14.323 -3.242 -15.468 1.00 90.31 200 LEU A N 1
ATOM 1600 C CA . LEU A 1 200 ? 14.985 -2.315 -14.558 1.00 90.31 200 LEU A CA 1
ATOM 1601 C C . LEU A 1 200 ? 15.965 -3.102 -13.701 1.00 90.31 200 LEU A C 1
ATOM 1603 O O . LEU A 1 200 ? 15.558 -3.957 -12.919 1.00 90.31 200 LEU A O 1
ATOM 1607 N N . VAL A 1 201 ? 17.258 -2.841 -13.865 1.00 91.44 201 VAL A N 1
ATOM 1608 C CA . VAL A 1 201 ? 18.297 -3.739 -13.352 1.00 91.44 201 VAL A CA 1
ATOM 1609 C C . VAL A 1 201 ? 19.345 -2.951 -12.567 1.00 91.44 201 VAL A C 1
ATOM 1611 O O . VAL A 1 201 ? 19.809 -1.916 -13.052 1.00 91.44 201 VAL A O 1
ATOM 1614 N N . PRO A 1 202 ? 19.758 -3.413 -11.375 1.00 92.75 202 PRO A N 1
ATOM 1615 C CA . PRO A 1 202 ? 20.923 -2.863 -10.688 1.00 92.75 202 PRO A CA 1
ATOM 1616 C C . PRO A 1 202 ? 22.184 -2.946 -11.556 1.00 92.75 202 PRO A C 1
ATOM 1618 O O . PRO A 1 202 ? 22.374 -3.913 -12.301 1.00 92.75 202 PRO A O 1
ATOM 1621 N N . ALA A 1 203 ? 23.066 -1.951 -11.459 1.00 94.25 203 ALA A N 1
ATOM 1622 C CA . ALA A 1 203 ? 24.288 -1.880 -12.262 1.00 94.25 203 ALA A CA 1
ATOM 1623 C C . ALA A 1 203 ? 25.172 -3.132 -12.139 1.00 94.25 203 ALA A C 1
ATOM 1625 O O . ALA A 1 203 ? 25.708 -3.617 -13.138 1.00 94.25 203 ALA A O 1
ATOM 1626 N N . GLU A 1 204 ? 25.266 -3.693 -10.938 1.00 92.81 204 GLU A N 1
ATOM 1627 C CA . GLU A 1 204 ? 26.040 -4.884 -10.609 1.00 92.81 204 GLU A CA 1
ATOM 1628 C C . GLU A 1 204 ? 25.491 -6.174 -11.248 1.00 92.81 204 GLU A C 1
ATOM 1630 O O . GLU A 1 204 ? 26.258 -7.098 -11.513 1.00 92.81 204 GLU A O 1
ATOM 1635 N N . GLN A 1 205 ? 24.194 -6.223 -11.570 1.00 93.25 205 GLN A N 1
ATOM 1636 C CA . GLN A 1 205 ? 23.534 -7.384 -12.186 1.00 93.25 205 GLN A CA 1
ATOM 1637 C C . GLN A 1 205 ? 23.341 -7.235 -13.703 1.00 93.25 205 GLN A C 1
ATOM 1639 O O . GLN A 1 205 ? 23.078 -8.220 -14.393 1.00 93.25 205 GLN A O 1
ATOM 1644 N N . ALA A 1 206 ? 23.489 -6.025 -14.250 1.00 94.25 206 ALA A N 1
ATOM 1645 C CA . ALA A 1 206 ? 23.095 -5.710 -15.623 1.00 94.25 206 ALA A CA 1
ATOM 1646 C C . ALA A 1 206 ? 23.816 -6.543 -16.698 1.00 94.25 206 ALA A C 1
ATOM 1648 O O . ALA A 1 206 ? 23.190 -6.991 -17.658 1.00 94.25 206 ALA A O 1
ATOM 1649 N N . ILE A 1 207 ? 25.123 -6.782 -16.543 1.00 94.12 207 ILE A N 1
ATOM 1650 C CA . ILE A 1 207 ? 25.907 -7.560 -17.521 1.00 94.12 207 ILE A CA 1
ATOM 1651 C C . ILE A 1 207 ? 25.475 -9.027 -17.518 1.00 94.12 207 ILE A C 1
ATOM 1653 O O . ILE A 1 207 ? 25.305 -9.620 -18.582 1.00 94.12 207 ILE A O 1
ATOM 1657 N N . GLU A 1 208 ? 25.300 -9.617 -16.337 1.00 93.25 208 GLU A N 1
ATOM 1658 C CA . GLU A 1 208 ? 24.896 -11.019 -16.231 1.00 93.25 208 GLU A CA 1
ATOM 1659 C C . GLU A 1 208 ? 23.468 -11.213 -16.744 1.00 93.25 208 GLU A C 1
ATOM 1661 O O . GLU A 1 208 ? 23.204 -12.125 -17.527 1.00 93.25 208 GLU A O 1
ATOM 1666 N N . ARG A 1 209 ? 22.573 -10.274 -16.417 1.00 91.88 209 ARG A N 1
ATOM 1667 C CA . ARG A 1 209 ? 21.206 -10.240 -16.936 1.00 91.88 209 ARG A CA 1
ATOM 1668 C C . ARG A 1 209 ? 21.160 -10.194 -18.465 1.00 91.88 209 ARG A C 1
ATOM 1670 O O . ARG A 1 209 ? 20.330 -10.889 -19.046 1.00 91.88 209 ARG A O 1
ATOM 1677 N N . ALA A 1 210 ? 22.040 -9.416 -19.103 1.00 92.62 210 ALA A N 1
ATOM 1678 C CA . ALA A 1 210 ? 22.154 -9.360 -20.561 1.00 92.62 210 ALA A CA 1
ATOM 1679 C C . ALA A 1 210 ? 22.550 -10.718 -21.156 1.00 92.62 210 ALA A C 1
ATOM 1681 O O . ALA A 1 210 ? 21.918 -11.191 -22.095 1.00 92.62 210 ALA A O 1
ATOM 1682 N N . LYS A 1 211 ? 23.572 -11.364 -20.583 1.00 91.31 211 LYS A N 1
ATOM 1683 C CA . LYS A 1 211 ? 24.092 -12.656 -21.061 1.00 91.31 211 LYS A CA 1
ATOM 1684 C C . LYS A 1 211 ? 23.086 -13.791 -20.924 1.00 91.31 211 LYS A C 1
ATOM 1686 O O . LYS A 1 211 ? 23.031 -14.662 -21.783 1.00 91.31 211 LYS A O 1
ATOM 1691 N N . GLN A 1 212 ? 22.328 -13.788 -19.833 1.00 90.44 212 GLN A N 1
ATOM 1692 C CA . GLN A 1 212 ? 21.342 -14.821 -19.524 1.00 90.44 212 GLN A CA 1
ATOM 1693 C C . GLN A 1 212 ? 19.961 -14.527 -20.124 1.00 90.44 212 GLN A C 1
ATOM 1695 O O . GLN A 1 212 ? 19.021 -15.287 -19.891 1.00 90.44 212 GLN A O 1
ATOM 1700 N N . TYR A 1 213 ? 19.789 -13.415 -20.847 1.00 89.50 213 TYR A N 1
ATOM 1701 C CA . TYR A 1 213 ? 18.488 -13.057 -21.390 1.00 89.50 213 TYR A CA 1
ATOM 1702 C C . TYR A 1 213 ? 18.052 -14.058 -22.461 1.00 89.50 213 TYR A C 1
ATOM 1704 O O . TYR A 1 213 ? 18.646 -14.158 -23.534 1.00 89.50 213 TYR A O 1
ATOM 1712 N N . VAL A 1 214 ? 16.955 -14.749 -22.166 1.00 87.06 214 VAL A N 1
ATOM 1713 C CA . VAL A 1 214 ? 16.192 -15.542 -23.122 1.00 87.06 214 VAL A CA 1
ATOM 1714 C C . VAL A 1 214 ? 14.790 -14.935 -23.176 1.00 87.06 214 VAL A C 1
ATOM 1716 O O . VAL A 1 214 ? 14.160 -14.785 -22.123 1.00 87.06 214 VAL A O 1
ATOM 1719 N N . PRO A 1 215 ? 14.303 -14.524 -24.356 1.00 84.19 215 PRO A N 1
ATOM 1720 C CA . PRO A 1 215 ? 12.958 -13.997 -24.483 1.00 84.19 215 PRO A CA 1
ATOM 1721 C C . PRO A 1 215 ? 11.9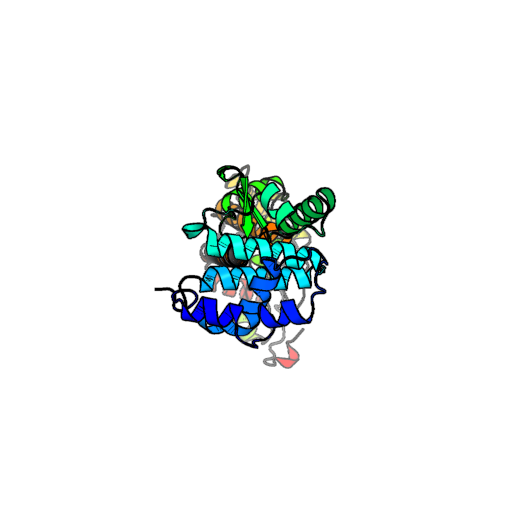18 -15.084 -24.202 1.00 84.19 215 PRO A C 1
ATOM 1723 O O . PRO A 1 215 ? 12.078 -16.237 -24.599 1.00 84.19 215 PRO A O 1
ATOM 1726 N N . SER A 1 216 ? 10.821 -14.689 -23.561 1.00 78.19 216 SER A N 1
ATOM 1727 C CA . SER A 1 216 ? 9.604 -15.492 -23.459 1.00 78.19 216 SER A CA 1
ATOM 1728 C C . SER A 1 216 ? 8.499 -14.885 -24.327 1.00 78.19 216 SER A C 1
ATOM 1730 O O . SER A 1 216 ? 8.535 -13.695 -24.658 1.00 78.19 216 SER A O 1
ATOM 1732 N N . ASP A 1 217 ? 7.525 -15.714 -24.705 1.00 74.81 217 ASP A N 1
ATOM 1733 C CA . ASP A 1 217 ? 6.216 -15.287 -25.217 1.00 74.81 217 ASP A CA 1
ATOM 1734 C C . ASP A 1 217 ? 6.233 -14.399 -26.475 1.00 74.81 217 ASP A C 1
ATOM 1736 O O . ASP A 1 217 ? 5.313 -13.623 -26.673 1.00 74.81 217 ASP A O 1
ATOM 1740 N N . GLY A 1 218 ? 7.260 -14.479 -27.331 1.00 73.69 218 GLY A N 1
ATOM 1741 C CA . GLY A 1 218 ? 7.344 -13.683 -28.570 1.00 73.69 218 GLY A CA 1
ATOM 1742 C C . GLY A 1 218 ? 8.137 -12.374 -28.458 1.00 73.69 218 GLY A C 1
ATOM 1743 O O . GLY A 1 218 ? 8.295 -11.656 -29.454 1.00 73.69 218 GLY A O 1
ATOM 1744 N N . ALA A 1 219 ? 8.711 -12.087 -27.284 1.00 88.75 219 ALA A N 1
ATOM 1745 C CA . ALA A 1 219 ? 9.722 -11.046 -27.147 1.00 88.75 219 ALA A CA 1
ATOM 1746 C C . ALA A 1 219 ? 10.941 -11.346 -28.039 1.00 88.75 219 ALA A C 1
ATOM 1748 O O . ALA A 1 219 ? 11.258 -12.491 -28.354 1.00 88.75 219 ALA A O 1
ATOM 1749 N N . MET A 1 220 ? 11.642 -10.301 -28.463 1.00 91.62 220 MET A N 1
ATOM 1750 C CA . MET A 1 220 ? 12.793 -10.417 -29.363 1.00 91.62 220 MET A CA 1
ATOM 1751 C C . MET A 1 220 ? 14.033 -9.688 -28.853 1.00 91.62 220 MET A C 1
ATOM 1753 O O . MET A 1 220 ? 14.994 -9.535 -29.595 1.00 91.62 220 MET A O 1
ATOM 1757 N N . GLY A 1 221 ? 14.015 -9.190 -27.619 1.00 92.75 221 GLY A N 1
ATOM 1758 C CA . GLY A 1 221 ? 15.122 -8.423 -27.069 1.00 92.75 221 GLY A CA 1
ATOM 1759 C C . GLY A 1 221 ? 14.763 -7.674 -25.798 1.00 92.75 221 GLY A C 1
ATOM 1760 O O . GLY A 1 221 ? 13.604 -7.647 -25.373 1.00 92.75 221 GLY A O 1
ATOM 1761 N N . LEU A 1 222 ? 15.773 -7.032 -25.221 1.00 92.50 222 LEU A N 1
ATOM 1762 C CA . LEU A 1 222 ? 15.692 -6.379 -23.924 1.00 92.50 222 LEU A CA 1
ATOM 1763 C C . LEU A 1 222 ? 16.152 -4.920 -24.000 1.00 92.50 222 LEU A C 1
ATOM 1765 O O . LEU A 1 222 ? 17.249 -4.619 -24.465 1.00 92.50 222 LEU A O 1
ATOM 1769 N N . LEU A 1 223 ? 15.315 -4.018 -23.500 1.00 93.19 223 LEU A N 1
ATOM 1770 C CA . LEU A 1 223 ? 15.650 -2.641 -23.169 1.00 93.19 223 LEU A CA 1
ATOM 1771 C C . LEU A 1 223 ? 15.894 -2.573 -21.660 1.00 93.19 223 LEU A C 1
ATOM 1773 O O . LEU A 1 223 ? 14.956 -2.662 -20.872 1.00 93.19 223 LEU A O 1
ATOM 1777 N N . MET A 1 224 ? 17.148 -2.431 -21.248 1.00 93.31 224 MET A N 1
ATOM 1778 C CA . MET A 1 224 ? 17.523 -2.349 -19.840 1.00 93.31 224 MET A CA 1
ATOM 1779 C C . MET A 1 224 ? 17.733 -0.910 -19.397 1.00 93.31 224 MET A C 1
ATOM 1781 O O . MET A 1 224 ? 18.592 -0.201 -19.920 1.00 93.31 224 MET A O 1
ATOM 1785 N N . VAL A 1 225 ? 16.995 -0.512 -18.370 1.00 92.88 225 VAL A N 1
ATOM 1786 C CA . VAL A 1 225 ? 17.247 0.700 -17.600 1.00 92.88 225 VAL A CA 1
ATOM 1787 C C . VAL A 1 225 ? 18.096 0.311 -16.394 1.00 92.88 225 VAL A C 1
ATOM 1789 O O . VAL A 1 225 ? 17.669 -0.451 -15.530 1.00 92.88 225 VAL A O 1
ATOM 1792 N N . ILE A 1 226 ? 19.325 0.812 -16.354 1.00 94.38 226 ILE A N 1
ATOM 1793 C CA . ILE A 1 226 ? 20.310 0.463 -15.337 1.00 94.38 226 ILE A CA 1
ATOM 1794 C C . ILE A 1 226 ? 20.245 1.466 -14.186 1.00 94.38 226 ILE A C 1
ATOM 1796 O O . ILE A 1 226 ? 20.428 2.671 -14.389 1.00 94.38 226 ILE A O 1
ATOM 1800 N N . LEU A 1 227 ? 20.008 0.950 -12.979 1.00 92.88 227 LEU A N 1
ATOM 1801 C CA . LEU A 1 227 ? 19.954 1.711 -11.734 1.00 92.88 227 LEU A CA 1
ATOM 1802 C C . LEU A 1 227 ? 21.319 1.746 -11.050 1.00 92.88 227 LEU A C 1
ATOM 1804 O O . LEU A 1 227 ? 21.772 0.741 -10.499 1.00 92.88 227 LEU A O 1
ATOM 1808 N N . GLY A 1 228 ? 21.930 2.927 -11.007 1.00 92.12 228 GLY A N 1
ATOM 1809 C CA . GLY A 1 228 ? 23.158 3.148 -10.244 1.00 92.12 228 GLY A CA 1
ATOM 1810 C C . GLY A 1 228 ? 22.915 3.168 -8.737 1.00 92.12 228 GLY A C 1
ATOM 1811 O O . GLY A 1 228 ? 21.830 3.538 -8.281 1.00 92.12 228 GLY A O 1
ATOM 1812 N N . SER A 1 229 ? 23.922 2.749 -7.979 1.00 89.12 229 SER A N 1
ATOM 1813 C CA . SER A 1 229 ? 24.041 2.930 -6.529 1.00 89.12 229 SER A CA 1
ATOM 1814 C C . SER A 1 229 ? 24.689 4.281 -6.186 1.00 89.12 229 SER A C 1
ATOM 1816 O O . SER A 1 229 ? 25.179 4.982 -7.070 1.00 89.12 229 SER A O 1
ATOM 1818 N N . GLU A 1 230 ? 24.747 4.645 -4.902 1.00 84.12 230 GLU A N 1
ATOM 1819 C CA . GLU A 1 230 ? 25.456 5.861 -4.460 1.00 84.12 230 GLU A CA 1
ATOM 1820 C C . GLU A 1 230 ? 26.967 5.810 -4.736 1.00 84.12 230 GLU A C 1
ATOM 1822 O O . GLU A 1 230 ? 27.596 6.844 -4.950 1.00 84.12 230 GLU A O 1
ATOM 1827 N N . SER A 1 231 ? 27.551 4.609 -4.775 1.00 87.50 231 SER A N 1
ATOM 1828 C CA . SER A 1 231 ? 28.970 4.413 -5.098 1.00 87.50 231 SER A CA 1
ATOM 1829 C C . SER A 1 231 ? 29.287 4.483 -6.594 1.00 87.50 231 SER A C 1
ATOM 1831 O O . SER A 1 231 ? 30.459 4.533 -6.977 1.00 87.50 231 SER A O 1
ATOM 1833 N N . ASP A 1 232 ? 28.266 4.483 -7.453 1.00 91.75 232 ASP A N 1
ATOM 1834 C CA . ASP A 1 232 ? 28.460 4.478 -8.894 1.00 91.75 232 ASP A CA 1
ATOM 1835 C C . ASP A 1 232 ? 28.741 5.871 -9.451 1.00 91.75 232 ASP A C 1
ATOM 1837 O O . ASP A 1 232 ? 28.105 6.869 -9.122 1.00 91.75 232 ASP A O 1
ATOM 1841 N N . THR A 1 233 ? 29.675 5.928 -10.397 1.00 91.94 233 THR A N 1
ATOM 1842 C CA . THR A 1 233 ? 29.971 7.146 -11.152 1.00 91.94 233 THR A CA 1
ATOM 1843 C C . THR A 1 233 ? 29.308 7.082 -12.523 1.00 91.94 233 THR A C 1
ATOM 1845 O O . THR A 1 233 ? 29.126 6.009 -13.100 1.00 91.94 233 THR A O 1
ATOM 1848 N N . ALA A 1 234 ? 29.040 8.238 -13.133 1.00 89.25 234 ALA A N 1
ATOM 1849 C CA . ALA A 1 234 ? 28.546 8.285 -14.513 1.00 89.25 234 ALA A CA 1
ATOM 1850 C C . ALA A 1 234 ? 29.457 7.509 -15.491 1.00 89.25 234 ALA A C 1
ATOM 1852 O O . ALA A 1 234 ? 28.979 6.889 -16.439 1.00 89.25 234 ALA A O 1
ATOM 1853 N N . GLN A 1 235 ? 30.772 7.497 -15.240 1.00 92.88 235 GLN A N 1
ATOM 1854 C CA . GLN A 1 235 ? 31.735 6.755 -16.053 1.00 92.88 235 GLN A CA 1
ATOM 1855 C C . GLN A 1 235 ? 31.660 5.236 -15.837 1.00 92.88 235 GLN A C 1
ATOM 1857 O O . GLN A 1 235 ? 31.780 4.495 -16.815 1.00 92.88 235 GLN A O 1
ATOM 1862 N N . SER A 1 236 ? 31.477 4.753 -14.600 1.00 94.62 236 SER A N 1
ATOM 1863 C CA . SER A 1 236 ? 31.302 3.314 -14.341 1.00 94.62 236 SER A CA 1
ATOM 1864 C C . SER A 1 236 ? 30.004 2.811 -14.971 1.00 94.62 236 SER A C 1
ATOM 1866 O O . SER A 1 236 ? 30.039 1.830 -15.711 1.00 94.62 236 SER A O 1
ATOM 1868 N N . LEU A 1 237 ? 28.898 3.543 -14.805 1.00 94.94 237 LEU A N 1
ATOM 1869 C CA . LEU A 1 237 ? 27.600 3.200 -15.396 1.00 94.94 237 LEU A CA 1
ATOM 1870 C C . LEU A 1 237 ? 27.630 3.209 -16.928 1.00 94.94 237 LEU A C 1
ATOM 1872 O O . LEU A 1 237 ? 27.099 2.297 -17.559 1.00 94.94 237 LEU A O 1
ATOM 1876 N N . ALA A 1 238 ? 28.315 4.180 -17.540 1.00 94.94 238 ALA A N 1
ATOM 1877 C CA . ALA A 1 238 ? 28.511 4.211 -18.989 1.00 94.94 238 ALA A CA 1
ATOM 1878 C C . ALA A 1 238 ? 29.286 2.984 -19.497 1.00 94.94 238 ALA A C 1
ATOM 1880 O O . ALA A 1 238 ? 28.929 2.411 -20.526 1.00 94.94 238 ALA A O 1
ATOM 1881 N N . LYS A 1 239 ? 30.326 2.545 -18.770 1.00 95.50 239 LYS A N 1
ATOM 1882 C CA . LYS A 1 239 ? 31.071 1.317 -19.102 1.00 95.50 239 LYS A CA 1
ATOM 1883 C C . LYS A 1 239 ? 30.186 0.076 -18.993 1.00 95.50 239 LYS A C 1
ATOM 1885 O O . LYS A 1 239 ? 30.292 -0.800 -19.847 1.00 95.50 239 LYS A O 1
ATOM 1890 N N . VAL A 1 240 ? 29.330 -0.001 -17.972 1.00 96.25 240 VAL A N 1
ATOM 1891 C CA . VAL A 1 240 ? 28.369 -1.103 -17.808 1.00 96.25 240 VAL A CA 1
ATOM 1892 C C . VAL A 1 240 ? 27.372 -1.116 -18.967 1.00 96.25 240 VAL A C 1
ATOM 1894 O O . VAL A 1 240 ? 27.255 -2.139 -19.633 1.00 96.25 240 VAL A O 1
ATOM 1897 N N . CYS A 1 241 ? 26.730 0.016 -19.279 1.00 95.81 241 CYS A N 1
ATOM 1898 C CA . CYS A 1 241 ? 25.777 0.110 -20.392 1.00 95.81 241 CYS A CA 1
ATOM 1899 C C . CYS A 1 241 ? 26.410 -0.283 -21.728 1.00 95.81 241 CYS A C 1
ATOM 1901 O O . CYS A 1 241 ? 25.819 -1.038 -22.498 1.00 95.81 241 CYS A O 1
ATOM 1903 N N . LYS A 1 242 ? 27.634 0.192 -21.985 1.00 95.50 242 LYS A N 1
ATOM 1904 C CA . LYS A 1 242 ? 28.377 -0.156 -23.194 1.00 95.50 242 LYS A CA 1
ATOM 1905 C C . LYS A 1 242 ? 28.615 -1.666 -23.280 1.00 95.50 242 LYS A C 1
ATOM 1907 O O . LYS A 1 242 ? 28.199 -2.268 -24.263 1.00 95.50 242 LYS A O 1
ATOM 1912 N N . LYS A 1 243 ? 29.166 -2.287 -22.230 1.00 95.31 243 LYS A N 1
ATOM 1913 C CA . LYS A 1 243 ? 29.393 -3.745 -22.172 1.00 95.31 243 LYS A CA 1
ATOM 1914 C C . LYS A 1 243 ? 28.110 -4.558 -22.336 1.00 95.31 243 LYS A C 1
ATOM 1916 O O . LYS A 1 243 ? 28.116 -5.581 -23.010 1.00 95.31 243 LYS A O 1
ATOM 1921 N N . VAL A 1 244 ? 27.017 -4.109 -21.723 1.00 94.81 244 VAL A N 1
ATOM 1922 C CA . VAL A 1 244 ? 25.696 -4.720 -21.901 1.00 94.81 244 VAL A CA 1
ATOM 1923 C C . VAL A 1 244 ? 25.297 -4.687 -23.374 1.00 94.81 244 VAL A C 1
ATOM 1925 O O . VAL A 1 244 ? 24.971 -5.725 -23.933 1.00 94.81 244 VAL A O 1
ATOM 1928 N N . SER A 1 245 ? 25.392 -3.523 -24.019 1.00 93.62 245 SER A N 1
ATOM 1929 C CA . SER A 1 245 ? 25.019 -3.372 -25.429 1.00 93.62 245 SER A CA 1
ATOM 1930 C C . SER A 1 245 ? 25.958 -4.087 -26.410 1.00 93.62 245 SER A C 1
ATOM 1932 O O . SER A 1 245 ? 25.560 -4.362 -27.533 1.00 93.62 245 SER A O 1
ATOM 1934 N N . GLU A 1 246 ? 27.196 -4.382 -25.999 1.00 93.00 246 GLU A N 1
ATOM 1935 C CA . GLU A 1 246 ? 28.185 -5.181 -26.746 1.00 93.00 246 GLU A CA 1
ATOM 1936 C C . GLU A 1 246 ? 28.027 -6.684 -26.526 1.00 93.00 246 GLU A C 1
ATOM 1938 O O . GLU A 1 246 ? 28.733 -7.471 -27.159 1.00 93.00 246 GLU A O 1
ATOM 1943 N N . THR A 1 247 ? 27.175 -7.097 -25.584 1.00 87.56 247 THR A N 1
ATOM 1944 C CA . THR A 1 247 ? 27.024 -8.511 -25.254 1.00 87.56 247 THR A CA 1
ATOM 1945 C C . THR A 1 247 ? 26.535 -9.237 -26.498 1.00 87.56 247 THR A C 1
ATOM 1947 O O . THR A 1 247 ? 25.435 -8.996 -26.984 1.00 87.56 247 THR A O 1
ATOM 1950 N N . ASN A 1 248 ? 27.398 -10.102 -27.028 1.00 66.50 248 ASN A N 1
ATOM 1951 C CA . ASN A 1 248 ? 27.166 -10.828 -28.267 1.00 66.50 248 ASN A CA 1
ATOM 1952 C C . ASN A 1 248 ? 26.264 -12.042 -27.982 1.00 66.50 248 ASN A C 1
ATOM 1954 O O . ASN A 1 248 ? 26.714 -13.187 -27.997 1.00 66.50 248 ASN A O 1
ATOM 1958 N N . SER A 1 249 ? 25.018 -11.765 -27.596 1.00 72.94 249 SER A N 1
ATOM 1959 C CA . SER A 1 249 ? 23.947 -12.741 -27.403 1.00 72.94 249 SER A CA 1
ATOM 1960 C C . SER A 1 249 ? 23.124 -12.905 -28.679 1.00 72.94 249 SER A C 1
ATOM 1962 O O . SER A 1 249 ? 23.114 -12.037 -29.546 1.00 72.94 249 SER A O 1
ATOM 1964 N N . GLU A 1 250 ? 22.391 -14.015 -28.776 1.00 81.50 250 GLU A N 1
ATOM 1965 C CA . GLU A 1 250 ? 21.424 -14.262 -29.859 1.00 81.50 250 GLU A CA 1
ATOM 1966 C C . GLU A 1 250 ? 20.335 -13.173 -29.929 1.00 81.50 250 GLU A C 1
ATOM 1968 O O . GLU A 1 250 ? 19.796 -12.883 -30.995 1.00 81.50 250 GLU A O 1
ATOM 1973 N N . TRP A 1 251 ? 20.058 -12.522 -28.795 1.00 89.06 251 TRP A N 1
ATOM 1974 C CA . TRP A 1 251 ? 19.013 -11.515 -28.646 1.00 89.06 251 TRP A CA 1
ATOM 1975 C C . TRP A 1 251 ? 19.606 -10.131 -28.349 1.00 89.06 251 TRP A C 1
ATOM 1977 O O . TRP A 1 251 ? 20.496 -10.030 -27.501 1.00 89.06 251 TRP A O 1
ATOM 1987 N N . PRO A 1 252 ? 19.111 -9.052 -28.981 1.00 91.06 252 PRO A N 1
ATOM 1988 C CA . PRO A 1 252 ? 19.585 -7.696 -28.745 1.00 91.06 252 PRO A CA 1
ATOM 1989 C C . PRO A 1 252 ? 19.286 -7.233 -27.318 1.00 91.06 252 PRO A C 1
ATOM 1991 O O . PRO A 1 252 ? 18.134 -7.236 -26.872 1.00 91.06 252 PRO A O 1
ATOM 1994 N N . ALA A 1 253 ? 20.328 -6.753 -26.642 1.00 93.81 253 ALA A N 1
ATOM 1995 C CA . ALA A 1 253 ? 20.244 -6.044 -25.375 1.00 93.81 253 ALA A CA 1
ATOM 1996 C C . ALA A 1 253 ? 20.679 -4.589 -25.581 1.00 93.81 253 ALA A C 1
ATOM 1998 O O . ALA A 1 253 ? 21.759 -4.309 -26.096 1.00 93.81 253 ALA A O 1
ATOM 1999 N N . ILE A 1 254 ? 19.835 -3.646 -25.181 1.00 94.81 254 ILE A N 1
ATOM 2000 C CA . ILE A 1 254 ? 20.078 -2.209 -25.323 1.00 94.81 254 ILE A CA 1
ATOM 2001 C C . ILE A 1 254 ? 19.978 -1.609 -23.933 1.00 94.81 254 ILE A C 1
ATOM 2003 O O . ILE A 1 254 ? 19.046 -1.919 -23.196 1.00 94.81 254 ILE A O 1
ATOM 2007 N N . ALA A 1 255 ? 20.936 -0.770 -23.558 1.00 95.69 255 ALA A N 1
ATOM 2008 C CA . ALA A 1 255 ? 21.044 -0.277 -22.190 1.00 95.69 255 ALA A CA 1
ATOM 2009 C C . ALA A 1 255 ? 20.911 1.237 -22.112 1.00 95.69 255 ALA A C 1
ATOM 2011 O O . ALA A 1 255 ? 21.411 1.960 -22.971 1.00 95.69 255 ALA A O 1
ATOM 2012 N N . SER A 1 256 ? 20.313 1.724 -21.036 1.00 94.94 256 SER A N 1
ATOM 2013 C CA . SER A 1 256 ? 20.329 3.130 -20.659 1.00 94.94 256 SER A CA 1
ATOM 2014 C C . SER A 1 256 ? 20.631 3.288 -19.176 1.00 94.94 256 SER A C 1
ATOM 2016 O O . SER A 1 256 ? 20.370 2.392 -18.381 1.00 94.94 256 SER A O 1
ATOM 2018 N N . ILE A 1 257 ? 21.169 4.445 -18.803 1.00 94.00 257 ILE A N 1
ATOM 2019 C CA . ILE A 1 257 ? 21.368 4.828 -17.406 1.00 94.00 257 ILE A CA 1
ATOM 2020 C C . ILE A 1 257 ? 20.108 5.551 -16.935 1.00 94.00 257 ILE A C 1
ATOM 2022 O O . ILE A 1 257 ? 19.692 6.528 -17.561 1.00 94.00 257 ILE A O 1
ATOM 2026 N N . ALA A 1 258 ? 19.549 5.147 -15.797 1.00 91.62 258 ALA A N 1
ATOM 2027 C CA . ALA A 1 258 ? 18.531 5.947 -15.129 1.00 91.62 258 ALA A CA 1
ATOM 2028 C C . ALA A 1 258 ? 19.162 7.195 -14.493 1.00 91.62 258 ALA A C 1
ATOM 2030 O O . ALA A 1 258 ? 19.771 7.122 -13.423 1.00 91.62 258 ALA A O 1
ATOM 2031 N N . GLY A 1 259 ? 19.005 8.359 -15.130 1.00 87.06 259 GLY A N 1
ATOM 2032 C CA . GLY A 1 259 ? 19.526 9.633 -14.609 1.00 87.06 259 GLY A CA 1
ATOM 2033 C C . GLY A 1 259 ? 18.951 10.027 -13.239 1.00 87.06 259 GLY A C 1
ATOM 2034 O O . GLY A 1 259 ? 19.598 10.726 -12.470 1.00 87.06 259 GLY A O 1
ATOM 2035 N N . ASN A 1 260 ? 17.769 9.515 -12.911 1.00 87.75 260 ASN A N 1
ATOM 2036 C CA . ASN A 1 260 ? 17.037 9.680 -11.657 1.00 87.75 260 ASN A CA 1
ATOM 2037 C C . ASN A 1 260 ? 17.115 8.426 -10.756 1.00 87.75 260 ASN A C 1
ATOM 2039 O O . ASN A 1 260 ? 16.194 8.174 -9.982 1.00 87.75 260 ASN A O 1
ATOM 2043 N N . SER A 1 261 ? 18.204 7.642 -10.831 1.00 89.75 261 SER A N 1
ATOM 2044 C CA . SER A 1 261 ? 18.379 6.391 -10.059 1.00 89.75 261 SER A CA 1
ATOM 2045 C C . SER A 1 261 ? 18.098 6.552 -8.559 1.00 89.75 261 SER A C 1
ATOM 2047 O O . SER A 1 261 ? 17.423 5.709 -7.975 1.00 89.75 261 SER A O 1
ATOM 2049 N N . TRP A 1 262 ? 18.575 7.640 -7.942 1.00 88.19 262 TRP A N 1
ATOM 2050 C CA . TRP A 1 262 ? 18.334 7.928 -6.523 1.00 88.19 262 TRP A CA 1
ATOM 2051 C C . TRP A 1 262 ? 16.840 8.095 -6.212 1.00 88.19 262 TRP A C 1
ATOM 2053 O O . TRP A 1 262 ? 16.335 7.475 -5.280 1.00 88.19 262 TRP A O 1
ATOM 2063 N N . MET A 1 263 ? 16.120 8.863 -7.036 1.00 89.00 263 MET A N 1
ATOM 2064 C CA . MET A 1 263 ? 14.686 9.113 -6.858 1.00 89.00 263 MET A CA 1
ATOM 2065 C C . MET A 1 263 ? 13.882 7.818 -7.003 1.00 89.00 263 MET A C 1
ATOM 2067 O O . MET A 1 263 ? 13.033 7.517 -6.170 1.00 89.00 263 MET A O 1
ATOM 2071 N N . ILE A 1 264 ? 14.201 7.014 -8.026 1.00 89.38 264 ILE A N 1
ATOM 2072 C CA . ILE A 1 264 ? 13.565 5.711 -8.253 1.00 89.38 264 ILE A CA 1
ATOM 2073 C C . ILE A 1 264 ? 13.777 4.798 -7.043 1.00 89.38 264 ILE A C 1
ATOM 2075 O O . ILE A 1 264 ? 12.816 4.218 -6.546 1.00 89.38 264 ILE A O 1
ATOM 2079 N N . ARG A 1 265 ? 15.017 4.689 -6.545 1.00 88.19 265 ARG A N 1
ATOM 2080 C CA . ARG A 1 265 ? 15.340 3.865 -5.370 1.00 88.19 265 ARG A CA 1
ATOM 2081 C C . ARG A 1 265 ? 14.622 4.359 -4.113 1.00 88.19 265 ARG A C 1
ATOM 2083 O O . ARG A 1 265 ? 14.084 3.540 -3.378 1.00 88.19 265 ARG A O 1
ATOM 2090 N N . SER A 1 266 ? 14.575 5.673 -3.889 1.00 87.44 266 SER A N 1
ATOM 2091 C CA . SER A 1 266 ? 13.886 6.279 -2.744 1.00 87.44 266 SER A CA 1
ATOM 2092 C C . SER A 1 266 ? 12.380 5.997 -2.768 1.00 87.44 266 SER A C 1
ATOM 2094 O O . SER A 1 266 ? 11.850 5.459 -1.799 1.00 87.44 266 SER A O 1
ATOM 2096 N N . HIS A 1 267 ? 11.702 6.261 -3.889 1.00 88.75 267 HIS A N 1
ATOM 2097 C CA . HIS A 1 267 ? 10.270 5.976 -4.027 1.00 88.75 267 HIS A CA 1
ATOM 2098 C C . HIS A 1 267 ? 9.963 4.483 -3.920 1.00 88.75 267 HIS A C 1
ATOM 2100 O O . HIS A 1 267 ? 8.989 4.099 -3.278 1.00 88.75 267 HIS A O 1
ATOM 2106 N N . ALA A 1 268 ? 10.802 3.630 -4.508 1.00 88.69 268 ALA A N 1
ATOM 2107 C CA . ALA A 1 268 ? 10.645 2.187 -4.405 1.00 88.69 268 ALA A CA 1
ATOM 2108 C C . ALA A 1 268 ? 10.783 1.691 -2.955 1.00 88.69 268 ALA A C 1
ATOM 2110 O O . ALA A 1 268 ? 9.991 0.854 -2.524 1.00 88.69 268 ALA A O 1
ATOM 2111 N N . ARG A 1 269 ? 11.732 2.247 -2.186 1.00 87.62 269 ARG A N 1
ATOM 2112 C CA . ARG A 1 269 ? 11.912 1.920 -0.765 1.00 87.62 269 ARG A CA 1
ATOM 2113 C C . ARG A 1 269 ? 10.696 2.331 0.065 1.00 87.62 269 ARG A C 1
ATOM 2115 O O . ARG A 1 269 ? 10.234 1.545 0.883 1.00 87.62 269 ARG A O 1
ATOM 2122 N N . GLU A 1 270 ? 10.139 3.519 -0.172 1.00 89.19 270 GLU A N 1
ATOM 2123 C CA . GLU A 1 270 ? 8.933 3.973 0.535 1.00 89.19 270 GLU A CA 1
ATOM 2124 C C . GLU A 1 270 ? 7.703 3.121 0.178 1.00 89.19 270 GLU A C 1
ATOM 2126 O O . GLU A 1 270 ? 6.932 2.749 1.060 1.00 89.19 270 GLU A O 1
ATOM 2131 N N . VAL A 1 271 ? 7.538 2.736 -1.096 1.00 91.06 271 VAL A N 1
ATOM 2132 C CA . VAL A 1 271 ? 6.484 1.791 -1.511 1.00 91.06 271 VAL A CA 1
ATOM 2133 C C . VAL A 1 271 ? 6.616 0.464 -0.761 1.00 91.06 271 VAL A C 1
ATOM 2135 O O . VAL A 1 271 ? 5.621 -0.029 -0.228 1.00 91.06 271 VAL A O 1
ATOM 2138 N N . GLN A 1 272 ? 7.830 -0.086 -0.676 1.00 89.50 272 GLN A N 1
ATOM 2139 C CA . GLN A 1 272 ? 8.095 -1.338 0.035 1.00 89.50 272 GLN A CA 1
ATOM 2140 C C . GLN A 1 272 ? 7.806 -1.211 1.540 1.00 89.50 272 GLN A C 1
ATOM 2142 O O . GLN A 1 272 ? 7.180 -2.099 2.118 1.00 89.50 272 GLN A O 1
ATOM 2147 N N . ALA A 1 273 ? 8.193 -0.093 2.162 1.00 89.69 273 ALA A N 1
ATOM 2148 C CA . ALA A 1 273 ? 7.898 0.195 3.563 1.00 89.69 273 ALA A CA 1
ATOM 2149 C C . ALA A 1 273 ? 6.384 0.266 3.824 1.00 89.69 273 ALA A C 1
ATOM 2151 O O . ALA A 1 273 ? 5.879 -0.396 4.727 1.00 89.69 273 ALA A O 1
ATOM 2152 N N . LEU A 1 274 ? 5.632 0.992 2.992 1.00 90.50 274 LEU A N 1
ATOM 2153 C CA . LEU A 1 274 ? 4.174 1.111 3.113 1.00 90.50 274 LEU A CA 1
ATOM 2154 C C . LEU A 1 274 ? 3.453 -0.238 2.941 1.00 90.50 274 LEU A C 1
ATOM 2156 O O . LEU A 1 274 ? 2.491 -0.527 3.655 1.00 90.50 274 LEU A O 1
ATOM 2160 N N . GLU A 1 275 ? 3.915 -1.092 2.026 1.00 90.44 275 GLU A N 1
ATOM 2161 C CA . GLU A 1 275 ? 3.376 -2.449 1.857 1.00 90.44 275 GLU A CA 1
ATOM 2162 C C . GLU A 1 275 ? 3.714 -3.368 3.033 1.00 90.44 275 GLU A C 1
ATOM 2164 O O . GLU A 1 275 ? 2.870 -4.168 3.462 1.00 90.44 275 GLU A O 1
ATOM 2169 N N . TRP A 1 276 ? 4.921 -3.231 3.586 1.00 88.25 276 TRP A N 1
ATOM 2170 C CA . TRP A 1 276 ? 5.330 -3.956 4.781 1.00 88.25 276 TRP A CA 1
ATOM 2171 C C . TRP A 1 276 ? 4.485 -3.552 5.988 1.00 88.25 276 TRP A C 1
ATOM 2173 O O . TRP A 1 276 ? 3.928 -4.432 6.643 1.00 88.25 276 TRP A O 1
ATOM 2183 N N . ILE A 1 277 ? 4.304 -2.249 6.225 1.00 89.06 277 ILE A N 1
ATOM 2184 C CA . ILE A 1 277 ? 3.464 -1.692 7.295 1.00 89.06 277 ILE A CA 1
ATOM 2185 C C . ILE A 1 277 ? 2.043 -2.250 7.204 1.00 89.06 277 ILE A C 1
ATOM 2187 O O . ILE A 1 277 ? 1.509 -2.762 8.188 1.00 89.06 277 ILE A O 1
ATOM 2191 N N . LYS A 1 278 ? 1.452 -2.230 6.004 1.00 88.00 278 LYS A N 1
ATOM 2192 C CA . LYS A 1 278 ? 0.100 -2.747 5.761 1.00 88.00 278 LYS A CA 1
ATOM 2193 C C . LYS A 1 278 ? -0.055 -4.228 6.120 1.00 88.00 278 LYS A C 1
ATOM 2195 O O . LYS A 1 278 ? -1.145 -4.649 6.499 1.00 88.00 278 LYS A O 1
ATOM 2200 N N . THR A 1 279 ? 1.011 -5.011 5.976 1.00 85.31 279 THR A N 1
ATOM 2201 C CA . THR A 1 279 ? 0.989 -6.464 6.194 1.00 85.31 279 THR A CA 1
ATOM 2202 C C . THR A 1 279 ? 1.389 -6.848 7.620 1.00 85.31 279 THR A C 1
ATOM 2204 O O . THR A 1 279 ? 0.863 -7.820 8.154 1.00 85.31 279 THR A O 1
ATOM 2207 N N . ASN A 1 280 ? 2.303 -6.098 8.240 1.00 82.75 280 ASN A N 1
ATOM 2208 C CA . ASN A 1 280 ? 2.995 -6.512 9.462 1.00 82.75 280 ASN A CA 1
ATOM 2209 C C . ASN A 1 280 ? 2.668 -5.662 10.693 1.00 82.75 280 ASN A C 1
ATOM 2211 O O . ASN A 1 280 ? 3.050 -6.063 11.788 1.00 82.75 280 ASN A O 1
ATOM 2215 N N . ASN A 1 281 ? 1.970 -4.528 10.560 1.00 79.75 281 ASN A N 1
ATOM 2216 C CA . ASN A 1 281 ? 1.634 -3.680 11.702 1.00 79.75 281 ASN A CA 1
ATOM 2217 C C . ASN A 1 281 ? 0.201 -3.962 12.214 1.00 79.75 281 ASN A C 1
ATOM 2219 O O . ASN A 1 281 ? -0.771 -3.556 11.567 1.00 79.75 281 ASN A O 1
ATOM 2223 N N . PRO A 1 282 ? 0.029 -4.622 13.382 1.00 72.25 282 PRO A N 1
ATOM 2224 C CA . PRO A 1 282 ? -1.290 -4.996 13.896 1.00 72.25 282 PRO A CA 1
ATOM 2225 C C . PRO A 1 282 ? -2.184 -3.796 14.219 1.00 72.25 282 PRO A C 1
ATOM 2227 O O . PRO A 1 282 ? -3.407 -3.921 14.150 1.00 72.25 282 PRO A O 1
ATOM 2230 N N . ALA A 1 283 ? -1.599 -2.627 14.512 1.00 70.12 283 ALA A N 1
ATOM 2231 C CA . ALA A 1 283 ? -2.357 -1.421 14.841 1.00 70.12 283 ALA A CA 1
ATOM 2232 C C . ALA A 1 283 ? -3.231 -0.948 13.662 1.00 70.12 283 ALA A C 1
ATOM 2234 O O . ALA A 1 283 ? -4.353 -0.488 13.869 1.00 70.12 283 ALA A O 1
ATOM 2235 N N . LEU A 1 284 ? -2.798 -1.181 12.414 1.00 74.56 284 LEU A N 1
ATOM 2236 C CA . LEU A 1 284 ? -3.609 -0.926 11.212 1.00 74.56 284 LEU A CA 1
ATOM 2237 C C . LEU A 1 284 ? -4.790 -1.885 11.061 1.00 74.56 284 LEU A C 1
ATOM 2239 O O . LEU A 1 284 ? -5.749 -1.588 10.346 1.00 74.56 284 LEU A O 1
ATOM 2243 N N . GLY A 1 285 ? -4.740 -3.047 11.717 1.00 65.56 285 GLY A N 1
ATOM 2244 C CA . GLY A 1 285 ? -5.843 -4.001 11.804 1.00 65.56 285 GLY A CA 1
ATOM 2245 C C . GLY A 1 285 ? -7.084 -3.376 12.442 1.00 65.56 285 GLY A C 1
ATOM 2246 O O . GLY A 1 285 ? -8.206 -3.649 12.006 1.00 65.56 285 GLY A O 1
ATOM 2247 N N . GLY A 1 286 ? -6.866 -2.486 13.412 1.00 65.75 286 GLY A N 1
ATOM 2248 C CA . GLY A 1 286 ? -7.924 -1.832 14.165 1.00 65.75 286 GLY A CA 1
ATOM 2249 C C . GLY A 1 286 ? -8.227 -0.386 13.811 1.00 65.75 286 GLY A C 1
ATOM 2250 O O . GLY A 1 286 ? -9.162 0.186 14.369 1.00 65.75 286 GLY A O 1
ATOM 2251 N N . ASP A 1 287 ? -7.474 0.181 12.880 1.00 73.44 287 ASP A N 1
ATOM 2252 C CA . ASP A 1 287 ? -7.582 1.572 12.485 1.00 73.44 287 ASP A CA 1
ATOM 2253 C C . ASP A 1 287 ? -7.992 1.685 11.010 1.00 73.44 287 ASP A C 1
ATOM 2255 O O . ASP A 1 287 ? -7.181 1.559 10.089 1.00 73.44 287 ASP A O 1
ATOM 2259 N N . THR A 1 288 ? -9.287 1.897 10.769 1.00 73.00 288 THR A N 1
ATOM 2260 C CA . THR A 1 288 ? -9.804 2.036 9.399 1.00 73.00 288 THR A CA 1
ATOM 2261 C C . THR A 1 288 ? -9.373 3.344 8.735 1.00 73.00 288 THR A C 1
ATOM 2263 O O . THR A 1 288 ? -9.246 3.383 7.507 1.00 73.00 288 THR A O 1
ATOM 2266 N N . VAL A 1 289 ? -9.122 4.397 9.518 1.00 78.75 289 VAL A N 1
ATOM 2267 C CA . VAL A 1 289 ? -8.715 5.711 9.014 1.00 78.75 289 VAL A CA 1
ATOM 2268 C C . VAL A 1 289 ? -7.247 5.664 8.613 1.00 78.75 289 VAL A C 1
ATOM 2270 O O . VAL A 1 289 ? -6.941 5.947 7.455 1.00 78.75 289 VAL A O 1
ATOM 2273 N N . ALA A 1 290 ? -6.365 5.191 9.493 1.00 80.62 290 ALA A N 1
ATOM 2274 C CA . ALA A 1 290 ? -4.952 5.004 9.189 1.00 80.62 290 ALA A CA 1
ATOM 2275 C C . ALA A 1 290 ? -4.740 4.003 8.055 1.00 80.62 290 ALA A C 1
ATOM 2277 O O . ALA A 1 290 ? -3.920 4.244 7.173 1.00 80.62 290 ALA A O 1
ATOM 2278 N N . ARG A 1 291 ? -5.524 2.916 7.987 1.00 85.31 291 ARG A N 1
ATOM 2279 C CA . ARG A 1 291 ? -5.466 1.996 6.839 1.00 85.31 291 ARG A CA 1
ATOM 2280 C C . ARG A 1 291 ? -5.784 2.708 5.532 1.00 85.31 291 ARG A C 1
ATOM 2282 O O . ARG A 1 291 ? -5.069 2.530 4.549 1.00 85.31 291 ARG A O 1
ATOM 2289 N N . ARG A 1 292 ? -6.835 3.530 5.516 1.00 84.94 292 ARG A N 1
ATOM 2290 C CA . ARG A 1 292 ? -7.205 4.314 4.334 1.00 84.94 292 ARG A CA 1
ATOM 2291 C C . ARG A 1 292 ? -6.127 5.334 3.973 1.00 84.94 292 ARG A C 1
ATOM 2293 O O . ARG A 1 292 ? -5.892 5.567 2.787 1.00 84.94 292 ARG A O 1
ATOM 2300 N N . GLU A 1 293 ? -5.484 5.939 4.961 1.00 85.94 293 GLU A N 1
ATOM 2301 C CA . GLU A 1 293 ? -4.402 6.896 4.747 1.00 85.94 293 GLU A CA 1
ATOM 2302 C C . GLU A 1 293 ? -3.143 6.220 4.188 1.00 85.94 293 GLU A C 1
ATOM 2304 O O . GLU A 1 293 ? -2.629 6.663 3.160 1.00 85.94 293 GLU A O 1
ATOM 2309 N N . VAL A 1 294 ? -2.720 5.088 4.764 1.00 91.12 294 VAL A N 1
ATOM 2310 C CA . VAL A 1 294 ? -1.632 4.243 4.240 1.00 91.12 294 VAL A CA 1
ATOM 2311 C C . VAL A 1 294 ? -1.934 3.802 2.809 1.00 91.12 294 VAL A C 1
ATOM 2313 O O . VAL A 1 294 ? -1.077 3.937 1.939 1.00 91.12 294 VAL A O 1
ATOM 2316 N N . ASP A 1 295 ? -3.157 3.346 2.524 1.00 91.25 295 ASP A N 1
ATOM 2317 C CA . ASP A 1 295 ? -3.571 2.961 1.170 1.00 91.25 295 ASP A CA 1
ATOM 2318 C C . ASP A 1 295 ? -3.519 4.140 0.188 1.00 91.25 295 ASP A C 1
ATOM 2320 O O . ASP A 1 295 ? -3.072 3.988 -0.952 1.00 91.25 295 ASP A O 1
ATOM 2324 N N . THR A 1 296 ? -3.934 5.328 0.631 1.00 90.44 296 THR A N 1
ATOM 2325 C CA . THR A 1 296 ? -3.891 6.552 -0.180 1.00 90.44 296 THR A CA 1
ATOM 2326 C C . THR A 1 296 ? -2.449 6.963 -0.477 1.00 90.44 296 THR A C 1
ATOM 2328 O O . THR A 1 296 ? -2.115 7.260 -1.627 1.00 90.44 296 THR A O 1
ATOM 2331 N N . ARG A 1 297 ? -1.571 6.939 0.533 1.00 91.88 297 ARG A N 1
ATOM 2332 C CA . ARG A 1 297 ? -0.148 7.265 0.384 1.00 91.88 297 ARG A CA 1
ATOM 2333 C C . ARG A 1 297 ? 0.567 6.243 -0.495 1.00 91.88 297 ARG A C 1
ATOM 2335 O O . ARG A 1 297 ? 1.312 6.637 -1.389 1.00 91.88 297 ARG A O 1
ATOM 2342 N N . LEU A 1 298 ? 0.281 4.954 -0.317 1.00 92.25 298 LEU A N 1
ATOM 2343 C CA . LEU A 1 298 ? 0.819 3.876 -1.145 1.00 92.25 298 LEU A CA 1
ATOM 2344 C C . LEU A 1 298 ? 0.421 4.042 -2.613 1.00 92.25 298 LEU A C 1
ATOM 2346 O O . LEU A 1 298 ? 1.274 3.939 -3.494 1.00 92.25 298 LEU A O 1
ATOM 2350 N N . ALA A 1 299 ? -0.856 4.324 -2.888 1.00 90.31 299 ALA A N 1
ATOM 2351 C CA . ALA A 1 299 ? -1.324 4.579 -4.246 1.00 90.31 299 ALA A CA 1
ATOM 2352 C C . ALA A 1 299 ? -0.610 5.790 -4.866 1.00 90.31 299 ALA A C 1
ATOM 2354 O O . ALA A 1 299 ? -0.111 5.697 -5.985 1.00 90.31 299 ALA A O 1
ATOM 2355 N N . ALA A 1 300 ? -0.484 6.891 -4.119 1.00 90.12 300 ALA A N 1
ATOM 2356 C CA . ALA A 1 300 ? 0.227 8.078 -4.581 1.00 90.12 300 ALA A CA 1
ATOM 2357 C C . ALA A 1 300 ? 1.716 7.805 -4.859 1.00 90.12 300 ALA A C 1
ATOM 2359 O O . ALA A 1 300 ? 2.241 8.277 -5.868 1.00 90.12 300 ALA A O 1
ATOM 2360 N N . MET A 1 301 ? 2.406 7.041 -4.002 1.00 89.19 301 MET A N 1
ATOM 2361 C CA . MET A 1 301 ? 3.826 6.722 -4.203 1.00 89.19 301 MET A CA 1
ATOM 2362 C C . MET A 1 301 ? 4.040 5.786 -5.388 1.00 89.19 301 MET A C 1
ATOM 2364 O O . MET A 1 301 ? 4.979 5.991 -6.156 1.00 89.19 301 MET A O 1
ATOM 2368 N N . LYS A 1 302 ? 3.143 4.815 -5.599 1.00 89.06 302 LYS A N 1
ATOM 2369 C CA . LYS A 1 302 ? 3.163 3.970 -6.801 1.00 89.06 302 LYS A CA 1
ATOM 2370 C C . LYS A 1 302 ? 3.015 4.800 -8.073 1.00 89.06 302 LYS A C 1
ATOM 2372 O O . LYS A 1 302 ? 3.828 4.636 -8.976 1.00 89.06 302 LYS A O 1
ATOM 2377 N N . SER A 1 303 ? 2.072 5.743 -8.115 1.00 88.31 303 SER A N 1
ATOM 2378 C CA . SER A 1 303 ? 1.926 6.647 -9.264 1.00 88.31 303 SER A CA 1
ATOM 2379 C C . SER A 1 303 ? 3.183 7.490 -9.506 1.00 88.31 303 SER A C 1
ATOM 2381 O O . SER A 1 303 ? 3.646 7.577 -10.638 1.00 88.31 303 SER A O 1
ATOM 2383 N N . ARG A 1 304 ? 3.793 8.060 -8.455 1.00 89.06 304 ARG A N 1
ATOM 2384 C CA . ARG A 1 304 ? 5.044 8.838 -8.586 1.00 89.06 304 ARG A CA 1
ATOM 2385 C C . ARG A 1 304 ? 6.204 8.000 -9.115 1.00 89.06 304 ARG A C 1
ATOM 2387 O O . ARG A 1 304 ? 7.004 8.481 -9.916 1.00 89.06 304 ARG A O 1
ATOM 2394 N N . LEU A 1 305 ? 6.306 6.753 -8.662 1.00 88.06 305 LEU A N 1
ATOM 2395 C CA . LEU A 1 305 ? 7.309 5.812 -9.140 1.00 88.06 305 LEU A CA 1
ATOM 2396 C C . LEU A 1 305 ? 7.088 5.479 -10.624 1.00 88.06 305 LEU A C 1
ATOM 2398 O O . LEU A 1 305 ? 8.035 5.554 -11.403 1.00 88.06 305 LEU A O 1
ATOM 2402 N N . GLU A 1 306 ? 5.852 5.180 -11.032 1.00 86.62 306 GLU A N 1
ATOM 2403 C CA . GLU A 1 306 ? 5.491 4.941 -12.439 1.00 86.62 306 GLU A CA 1
ATOM 2404 C C . GLU A 1 306 ? 5.800 6.159 -13.333 1.00 86.62 306 GLU A C 1
ATOM 2406 O O . GLU A 1 306 ? 6.369 6.009 -14.421 1.00 86.62 306 GLU A O 1
ATOM 2411 N N . GLU A 1 307 ? 5.489 7.373 -12.868 1.00 86.94 307 GLU A N 1
ATOM 2412 C CA . GLU A 1 307 ? 5.814 8.630 -13.554 1.00 86.94 307 GLU A CA 1
ATOM 2413 C C . GLU A 1 307 ? 7.329 8.809 -13.714 1.00 86.94 307 GLU A C 1
ATOM 2415 O O . GLU A 1 307 ? 7.801 9.031 -14.832 1.00 86.94 307 GLU A O 1
ATOM 2420 N N . CYS A 1 308 ? 8.100 8.624 -12.634 1.00 87.56 308 CYS A N 1
ATOM 2421 C CA . CYS A 1 308 ? 9.562 8.711 -12.664 1.00 87.56 308 CYS A CA 1
ATOM 2422 C C . CYS A 1 308 ? 10.169 7.747 -13.685 1.00 87.56 308 CYS A C 1
ATOM 2424 O O . CYS A 1 308 ? 11.064 8.127 -14.436 1.00 87.56 308 CYS A O 1
ATOM 2426 N N . LEU A 1 309 ? 9.687 6.504 -13.721 1.00 84.50 309 LEU A N 1
ATOM 2427 C CA . LEU A 1 309 ? 10.183 5.475 -14.634 1.00 84.50 309 LEU A CA 1
ATOM 2428 C C . LEU A 1 309 ? 9.811 5.775 -16.094 1.00 84.50 309 LEU A C 1
ATOM 2430 O O . LEU A 1 309 ? 10.617 5.569 -17.005 1.00 84.50 309 LEU A O 1
ATOM 2434 N N . THR A 1 310 ? 8.610 6.306 -16.326 1.00 84.62 310 THR A N 1
ATOM 2435 C CA . THR A 1 310 ? 8.159 6.738 -17.656 1.00 84.62 310 THR A CA 1
ATOM 2436 C C . THR A 1 310 ? 8.991 7.915 -18.168 1.00 84.62 310 THR A C 1
ATOM 2438 O O . THR A 1 310 ? 9.403 7.931 -19.334 1.00 84.62 310 THR A O 1
ATOM 2441 N N . GLU A 1 311 ? 9.294 8.879 -17.298 1.00 85.62 311 GLU A N 1
ATOM 2442 C CA . GLU A 1 311 ? 10.161 10.012 -17.616 1.00 85.62 311 GLU A CA 1
ATOM 2443 C C . GLU A 1 311 ? 11.572 9.541 -17.992 1.00 85.62 311 GLU A C 1
ATOM 2445 O O . GLU A 1 311 ? 12.101 9.974 -19.027 1.00 85.62 311 GLU A O 1
ATOM 2450 N N . THR A 1 312 ? 12.134 8.589 -17.232 1.00 86.06 312 THR A N 1
ATOM 2451 C CA . THR A 1 312 ? 13.430 7.963 -17.530 1.00 86.06 312 THR A CA 1
ATOM 2452 C C . THR A 1 312 ? 13.455 7.398 -18.944 1.00 86.06 312 THR A C 1
ATOM 2454 O O . THR A 1 312 ? 14.378 7.687 -19.698 1.00 86.06 312 THR A O 1
ATOM 2457 N N . LEU A 1 313 ? 12.432 6.636 -19.341 1.00 84.31 313 LEU A N 1
ATOM 2458 C CA . LEU A 1 313 ? 12.368 6.032 -20.675 1.00 84.31 313 LEU A CA 1
ATOM 2459 C C . LEU A 1 313 ? 12.221 7.067 -21.796 1.00 84.31 313 LEU A C 1
ATOM 2461 O O . LEU A 1 313 ? 12.785 6.885 -22.875 1.00 84.31 313 LEU A O 1
ATOM 2465 N N . SER A 1 314 ? 11.479 8.151 -21.561 1.00 84.19 314 SER A N 1
ATOM 2466 C CA . SER A 1 314 ? 11.182 9.150 -22.597 1.00 84.19 314 SER A CA 1
ATOM 2467 C C . SER A 1 314 ? 12.371 10.047 -22.965 1.00 84.19 314 SER A C 1
ATOM 2469 O O . SER A 1 314 ? 12.432 10.557 -24.088 1.00 84.19 314 SER A O 1
ATOM 2471 N N . SER A 1 315 ? 13.308 10.227 -22.030 1.00 82.38 315 SER A N 1
ATOM 2472 C CA . SER A 1 315 ? 14.471 11.118 -22.145 1.00 82.38 315 SER A CA 1
ATOM 2473 C C . SER A 1 315 ? 15.816 10.379 -22.053 1.00 82.38 315 SER A C 1
ATOM 2475 O O . SER A 1 315 ? 16.883 11.000 -22.031 1.00 82.38 315 SER A O 1
ATOM 2477 N N . ALA A 1 316 ? 15.775 9.046 -22.032 1.00 88.50 316 ALA A N 1
ATOM 2478 C CA . ALA A 1 316 ? 16.939 8.187 -21.900 1.00 88.50 316 ALA A CA 1
ATOM 2479 C C . ALA A 1 316 ? 17.889 8.280 -23.101 1.00 88.50 316 ALA A C 1
ATOM 2481 O O . ALA A 1 316 ? 17.491 8.341 -24.271 1.00 88.50 316 ALA A O 1
ATOM 2482 N N . LYS A 1 317 ? 19.187 8.209 -22.795 1.00 93.44 317 LYS A N 1
ATOM 2483 C CA . LYS A 1 317 ? 20.226 7.969 -23.796 1.00 93.44 317 LYS A CA 1
ATOM 2484 C C . LYS A 1 317 ? 20.570 6.485 -23.807 1.00 93.44 317 LYS A C 1
ATOM 2486 O O . LYS A 1 317 ? 20.916 5.930 -22.764 1.00 93.44 317 LYS A O 1
ATOM 2491 N N . TRP A 1 318 ? 20.476 5.862 -24.971 1.00 95.00 318 TRP A N 1
ATOM 2492 C CA . TRP A 1 318 ? 20.579 4.419 -25.145 1.00 95.00 318 TRP A CA 1
ATOM 2493 C C . TRP A 1 318 ? 21.891 4.036 -25.821 1.00 95.00 318 TRP A C 1
ATOM 2495 O O . TRP A 1 318 ? 22.285 4.637 -26.819 1.00 95.00 318 TRP A O 1
ATOM 2505 N N . TYR A 1 319 ? 22.550 3.024 -25.272 1.00 95.94 319 TYR A N 1
ATOM 2506 C CA . TYR A 1 319 ? 23.725 2.369 -25.828 1.00 95.94 319 TYR A CA 1
ATOM 2507 C C . TYR A 1 319 ? 23.272 1.174 -26.660 1.00 95.94 319 TYR A C 1
ATOM 2509 O O . TYR A 1 319 ? 22.565 0.298 -26.157 1.00 95.94 319 TYR A O 1
ATOM 2517 N N . ILE A 1 320 ? 23.688 1.151 -27.924 1.00 94.31 320 ILE A N 1
ATOM 2518 C CA . ILE A 1 320 ? 23.338 0.129 -28.912 1.00 94.31 320 ILE A CA 1
ATOM 2519 C C . ILE A 1 320 ? 24.652 -0.416 -29.470 1.00 94.31 320 ILE A C 1
ATOM 2521 O O . ILE A 1 320 ? 25.474 0.375 -29.931 1.00 94.31 320 ILE A O 1
ATOM 2525 N N . GLU A 1 321 ? 24.855 -1.734 -29.412 1.00 90.88 321 GLU A N 1
ATOM 2526 C CA . GLU A 1 321 ? 25.984 -2.431 -30.060 1.00 90.88 321 GLU A CA 1
ATOM 2527 C C . GLU A 1 321 ? 27.368 -1.838 -29.727 1.00 90.88 321 GLU A C 1
ATOM 2529 O O . GLU A 1 321 ? 28.254 -1.744 -30.573 1.00 90.88 321 GLU A O 1
ATOM 2534 N N . GLY A 1 322 ? 27.560 -1.368 -28.490 1.00 89.75 322 GLY A N 1
ATOM 2535 C CA . GLY A 1 322 ? 28.818 -0.755 -28.041 1.00 89.75 322 GLY A CA 1
ATOM 2536 C C . GLY A 1 322 ? 29.093 0.663 -28.531 1.00 89.75 322 GLY A C 1
ATOM 2537 O O . GLY A 1 322 ? 30.146 1.241 -28.225 1.00 89.75 322 GLY A O 1
ATOM 2538 N N . GLY A 1 323 ? 28.150 1.244 -29.269 1.00 90.69 323 GLY A N 1
ATOM 2539 C CA . GLY A 1 323 ? 28.221 2.602 -29.781 1.00 90.69 323 GLY A CA 1
ATOM 2540 C C . GLY A 1 323 ? 28.159 3.683 -28.699 1.00 90.69 323 GLY A C 1
ATOM 2541 O O . GLY A 1 323 ? 27.987 3.433 -27.502 1.00 90.69 323 GLY A O 1
ATOM 2542 N N . ALA A 1 324 ? 28.304 4.932 -29.141 1.00 92.31 324 ALA A N 1
ATOM 2543 C CA . ALA A 1 324 ? 28.042 6.095 -28.300 1.00 92.31 324 ALA A CA 1
ATOM 2544 C C . ALA A 1 324 ? 26.538 6.191 -27.965 1.00 92.31 324 ALA A C 1
ATOM 2546 O O . ALA A 1 324 ? 25.709 5.793 -28.785 1.00 92.31 324 ALA A O 1
ATOM 2547 N N . PRO A 1 325 ? 26.167 6.729 -26.791 1.00 93.38 325 PRO A N 1
ATOM 2548 C CA . PRO A 1 325 ? 24.772 6.778 -26.380 1.00 93.38 325 PRO A CA 1
ATOM 2549 C C . PRO A 1 325 ? 23.965 7.769 -27.226 1.00 93.38 325 PRO A C 1
ATOM 2551 O O . PRO A 1 325 ? 24.374 8.919 -27.407 1.00 93.38 325 PRO A O 1
ATOM 2554 N N . VAL A 1 326 ? 22.788 7.346 -27.690 1.00 94.88 326 VAL A N 1
ATOM 2555 C CA . VAL A 1 326 ? 21.887 8.144 -28.536 1.00 94.88 326 VAL A CA 1
ATOM 2556 C C . VAL A 1 326 ? 20.609 8.470 -27.772 1.00 94.88 326 VAL A C 1
ATOM 2558 O O . VAL A 1 326 ? 20.031 7.607 -27.118 1.00 94.88 326 VAL A O 1
ATOM 2561 N N . LEU A 1 327 ? 20.155 9.721 -27.838 1.00 93.56 327 LEU A N 1
ATOM 2562 C CA . LEU A 1 327 ? 18.884 10.126 -27.239 1.00 93.56 327 LEU A CA 1
ATOM 2563 C C . LEU A 1 327 ? 17.720 9.565 -28.066 1.00 93.56 327 LEU A C 1
ATOM 2565 O O . LEU A 1 327 ? 17.583 9.921 -29.237 1.00 93.56 327 LEU A O 1
ATOM 2569 N N . LEU A 1 328 ? 16.875 8.729 -27.460 1.00 91.44 328 LEU A N 1
ATOM 2570 C CA . LEU A 1 328 ? 15.720 8.131 -28.132 1.00 91.44 328 LEU A CA 1
ATOM 2571 C C . LEU A 1 328 ? 14.453 8.374 -27.315 1.00 91.44 328 LEU A C 1
ATOM 2573 O O . LEU A 1 328 ? 14.364 7.967 -26.163 1.00 91.44 328 LEU A O 1
ATOM 2577 N N . ASN A 1 329 ? 13.454 8.992 -27.943 1.00 89.88 329 ASN A N 1
ATOM 2578 C CA . ASN A 1 329 ? 12.100 9.047 -27.397 1.00 89.88 329 ASN A CA 1
ATOM 2579 C C . ASN A 1 329 ? 11.327 7.754 -27.721 1.00 89.88 329 ASN A C 1
ATOM 2581 O O . ASN A 1 329 ? 11.785 6.919 -28.503 1.00 89.88 329 ASN A O 1
ATOM 2585 N N . PHE A 1 330 ? 10.102 7.614 -27.207 1.00 89.31 330 PHE A N 1
ATOM 2586 C CA . PHE A 1 330 ? 9.263 6.434 -27.467 1.00 89.31 330 PHE A CA 1
ATOM 2587 C C . PHE A 1 330 ? 9.052 6.122 -28.955 1.00 89.31 330 PHE A C 1
ATOM 2589 O O . PHE A 1 330 ? 9.064 4.957 -29.350 1.00 89.31 330 PHE A O 1
ATOM 2596 N N . LYS A 1 331 ? 8.889 7.142 -29.809 1.00 91.50 331 LYS A N 1
ATOM 2597 C CA . LYS A 1 331 ? 8.748 6.930 -31.257 1.00 91.50 331 LYS A CA 1
ATOM 2598 C C . LYS A 1 331 ? 10.016 6.302 -31.838 1.00 91.50 331 LYS A C 1
ATOM 2600 O O . LYS A 1 331 ? 9.921 5.345 -32.599 1.00 91.50 331 LYS A O 1
ATOM 2605 N N . ALA A 1 332 ? 11.182 6.823 -31.467 1.00 93.25 332 ALA A N 1
ATOM 2606 C CA . ALA A 1 332 ? 12.468 6.305 -31.908 1.00 93.25 332 ALA A CA 1
ATOM 2607 C C . ALA A 1 332 ? 12.745 4.898 -31.351 1.00 93.25 332 ALA A C 1
ATOM 2609 O O . ALA A 1 332 ? 13.261 4.062 -32.084 1.00 93.25 332 ALA A O 1
ATOM 2610 N N . LEU A 1 333 ? 12.321 4.598 -30.118 1.00 93.19 333 LEU A N 1
ATOM 2611 C CA . LEU A 1 333 ? 12.400 3.253 -29.538 1.00 93.19 333 LEU A CA 1
ATOM 2612 C C . LEU A 1 333 ? 11.548 2.233 -30.308 1.00 93.19 333 LEU A C 1
ATOM 2614 O O . LEU A 1 333 ? 12.029 1.146 -30.612 1.00 93.19 333 LEU A O 1
ATOM 2618 N N . HIS A 1 334 ? 10.317 2.580 -30.698 1.00 94.56 334 HIS A N 1
ATOM 2619 C CA . HIS A 1 334 ? 9.495 1.708 -31.551 1.00 94.56 334 HIS A CA 1
ATOM 2620 C C . HIS A 1 334 ? 10.106 1.494 -32.946 1.00 94.56 334 HIS A C 1
ATOM 2622 O O . HIS A 1 334 ? 10.010 0.396 -33.504 1.00 94.56 334 HIS A O 1
ATOM 2628 N N . SER A 1 335 ? 10.734 2.528 -33.517 1.00 94.88 335 SER A N 1
ATOM 2629 C CA . SER A 1 335 ? 11.471 2.404 -34.780 1.00 94.88 335 SER A CA 1
ATOM 2630 C C . SER A 1 335 ? 12.678 1.479 -34.636 1.00 94.88 335 SER A C 1
ATOM 2632 O O . SER A 1 335 ? 12.849 0.593 -35.465 1.00 94.88 335 SER A O 1
ATOM 2634 N N . LEU A 1 336 ? 13.458 1.631 -33.563 1.00 94.56 336 LEU A N 1
ATOM 2635 C CA . LEU A 1 336 ? 14.612 0.786 -33.256 1.00 94.56 336 LEU A CA 1
ATOM 2636 C C . LEU A 1 336 ? 14.206 -0.677 -33.045 1.00 94.56 336 LEU A C 1
ATOM 2638 O O . LEU A 1 336 ? 14.830 -1.572 -33.605 1.00 94.56 336 LEU A O 1
ATOM 2642 N N . ALA A 1 337 ? 13.121 -0.927 -32.305 1.00 94.75 337 ALA A N 1
ATOM 2643 C CA . ALA A 1 337 ? 12.570 -2.271 -32.146 1.00 94.75 337 ALA A CA 1
ATOM 2644 C C . ALA A 1 337 ? 12.159 -2.881 -33.497 1.00 94.75 337 ALA A C 1
ATOM 2646 O O . ALA A 1 337 ? 12.386 -4.063 -33.729 1.00 94.7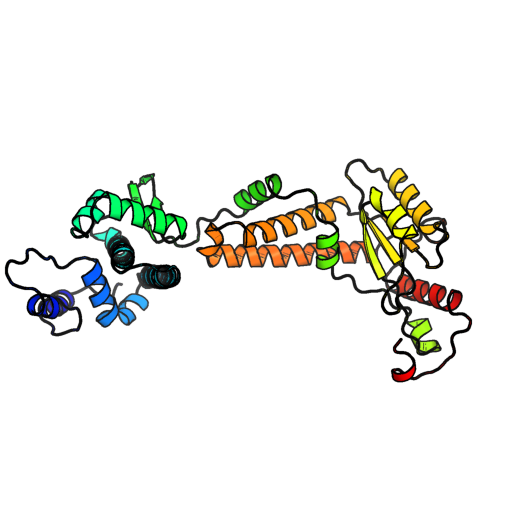5 337 ALA A O 1
ATOM 2647 N N . SER A 1 338 ? 11.602 -2.074 -34.410 1.00 95.19 338 SER A N 1
ATOM 2648 C CA . SER A 1 338 ? 11.256 -2.528 -35.765 1.00 95.19 338 SER A CA 1
ATOM 2649 C C . SER A 1 338 ? 12.490 -2.845 -36.606 1.00 95.19 338 SER A C 1
ATOM 2651 O O . SER A 1 338 ? 12.525 -3.885 -37.248 1.00 95.19 338 SER A O 1
ATOM 2653 N N . GLU A 1 339 ? 13.524 -2.004 -36.553 1.00 94.94 339 GLU A N 1
ATOM 2654 C CA . GLU A 1 339 ? 14.790 -2.251 -37.249 1.00 94.94 339 GLU A CA 1
ATOM 2655 C C . GLU A 1 339 ? 15.455 -3.547 -36.766 1.00 94.94 339 GLU A C 1
ATOM 2657 O O . GLU A 1 339 ? 15.884 -4.371 -37.573 1.00 94.94 339 GLU A O 1
ATOM 2662 N N . LYS A 1 340 ? 15.493 -3.769 -35.446 1.00 93.44 340 LYS A N 1
ATOM 2663 C CA . LYS A 1 340 ? 16.033 -5.005 -34.873 1.00 93.44 340 LYS A CA 1
ATOM 2664 C C . LYS A 1 340 ? 15.178 -6.221 -35.233 1.00 93.44 340 LYS A C 1
ATOM 2666 O O . LYS A 1 340 ? 15.735 -7.287 -35.482 1.00 93.44 340 LYS A O 1
ATOM 2671 N N . ALA A 1 341 ? 13.853 -6.073 -35.310 1.00 92.62 341 ALA A N 1
ATOM 2672 C CA . ALA A 1 341 ? 12.965 -7.138 -35.770 1.00 92.62 341 ALA A CA 1
ATOM 2673 C C . ALA A 1 341 ? 13.240 -7.506 -37.235 1.00 92.62 341 ALA A C 1
ATOM 2675 O O . ALA A 1 341 ? 13.357 -8.686 -37.552 1.00 92.62 341 ALA A O 1
ATOM 2676 N N . ASP A 1 342 ? 13.397 -6.511 -38.111 1.00 93.06 342 ASP A N 1
ATOM 2677 C CA . ASP A 1 342 ? 13.713 -6.717 -39.528 1.00 93.06 342 ASP A CA 1
ATOM 2678 C C . ASP A 1 342 ? 15.073 -7.413 -39.713 1.00 93.06 342 ASP A C 1
ATOM 2680 O O . ASP A 1 342 ? 15.214 -8.267 -40.586 1.00 93.06 342 ASP A O 1
ATOM 2684 N N . GLN A 1 343 ? 16.065 -7.087 -38.873 1.00 92.00 343 GLN A N 1
ATOM 2685 C CA . GLN A 1 343 ? 17.391 -7.718 -38.886 1.00 92.00 343 GLN A CA 1
ATOM 2686 C C . GLN A 1 343 ? 17.342 -9.179 -38.416 1.00 92.00 343 GLN A C 1
ATOM 2688 O O . GLN A 1 343 ? 17.846 -10.062 -39.108 1.00 92.00 343 GLN A O 1
ATOM 2693 N N . LEU A 1 344 ? 16.718 -9.448 -37.263 1.00 91.12 344 LEU A N 1
ATOM 2694 C CA . LEU A 1 344 ? 16.621 -10.800 -36.696 1.00 91.12 344 LEU A CA 1
ATOM 2695 C C . LEU A 1 344 ? 15.731 -11.721 -37.532 1.00 91.12 344 LEU A C 1
ATOM 2697 O O . LEU A 1 344 ? 16.010 -12.909 -37.675 1.00 91.12 344 LEU A O 1
ATOM 2701 N N . TYR A 1 345 ? 14.654 -11.174 -38.093 1.00 89.94 345 TYR A N 1
ATOM 2702 C CA . TYR A 1 345 ? 13.626 -11.922 -38.809 1.00 89.94 345 TYR A CA 1
ATOM 2703 C C . TYR A 1 345 ? 13.550 -11.511 -40.279 1.00 89.94 345 TYR A C 1
ATOM 2705 O O . TYR A 1 345 ? 12.464 -11.397 -40.848 1.00 89.94 345 TYR A O 1
ATOM 2713 N N . ALA A 1 346 ? 14.709 -11.353 -40.923 1.00 89.00 346 ALA A N 1
ATOM 2714 C CA . ALA A 1 346 ? 14.812 -10.967 -42.333 1.00 89.00 346 ALA A CA 1
ATOM 2715 C C . ALA A 1 346 ? 14.073 -11.923 -43.292 1.00 89.00 346 ALA A C 1
ATOM 2717 O O . ALA A 1 346 ? 13.672 -11.529 -44.384 1.00 89.00 346 ALA A O 1
ATOM 2718 N N . SER A 1 347 ? 13.878 -13.181 -42.879 1.00 87.56 347 SER A N 1
ATOM 2719 C CA . SER A 1 347 ? 13.151 -14.208 -43.640 1.00 87.56 347 SER A CA 1
ATOM 2720 C C . SER A 1 347 ? 11.683 -14.366 -43.220 1.00 87.56 347 SER A C 1
ATOM 2722 O O . SER A 1 347 ? 11.041 -15.337 -43.619 1.00 87.56 347 SER A O 1
ATOM 2724 N N . SER A 1 348 ? 11.139 -13.462 -42.396 1.00 84.19 348 SER A N 1
ATOM 2725 C CA . SER A 1 348 ? 9.748 -13.562 -41.943 1.00 84.19 348 SER A CA 1
ATOM 2726 C C . SER A 1 348 ? 8.783 -13.432 -43.128 1.00 84.19 348 SER A C 1
ATOM 2728 O O . SER A 1 348 ? 8.888 -12.471 -43.899 1.00 84.19 348 SER A O 1
ATOM 2730 N N . PRO A 1 349 ? 7.815 -14.351 -43.287 1.00 82.81 349 PRO A N 1
ATOM 2731 C CA . PRO A 1 349 ? 6.800 -14.218 -44.318 1.00 82.81 349 PRO A CA 1
ATOM 2732 C C . PRO A 1 349 ? 5.894 -13.018 -44.012 1.00 82.81 349 PRO A C 1
ATOM 2734 O O . PRO A 1 349 ? 5.677 -12.659 -42.855 1.00 82.81 349 PRO A O 1
ATOM 2737 N N . LYS A 1 350 ? 5.353 -12.399 -45.064 1.00 87.00 350 LYS A N 1
ATOM 2738 C CA . LYS A 1 350 ? 4.403 -11.287 -44.949 1.00 87.00 350 LYS A CA 1
ATOM 2739 C C . LYS A 1 350 ? 2.987 -11.836 -45.019 1.00 87.00 350 LYS A C 1
ATOM 2741 O O . LYS A 1 350 ? 2.452 -12.033 -46.109 1.00 87.00 350 LYS A O 1
ATOM 2746 N N . ILE A 1 351 ? 2.414 -12.143 -43.862 1.00 83.62 351 ILE A N 1
ATOM 2747 C CA . ILE A 1 351 ? 1.082 -12.734 -43.753 1.00 83.62 351 ILE A CA 1
ATOM 2748 C C . ILE A 1 351 ? 0.254 -11.828 -42.859 1.00 83.62 351 ILE A C 1
ATOM 2750 O O . ILE A 1 351 ? 0.451 -11.791 -41.654 1.00 83.62 351 ILE A O 1
ATOM 2754 N N . ASN A 1 352 ? -0.725 -11.133 -43.426 1.00 76.50 352 ASN A N 1
ATOM 2755 C CA . ASN A 1 352 ? -1.606 -10.259 -42.653 1.00 76.50 352 ASN A CA 1
ATOM 2756 C C . ASN A 1 352 ? -2.766 -11.069 -42.055 1.00 76.50 352 ASN A C 1
ATOM 2758 O O . ASN A 1 352 ? -3.909 -10.947 -42.489 1.00 76.50 352 ASN A O 1
ATOM 2762 N N . SER A 1 353 ? -2.456 -11.947 -41.097 1.00 74.94 353 SER A N 1
ATOM 2763 C CA . SER A 1 353 ? -3.438 -12.740 -40.352 1.00 74.94 353 SER A CA 1
ATOM 2764 C C . SER A 1 353 ? -3.075 -12.788 -38.873 1.00 74.94 353 SER A C 1
ATOM 2766 O O . SER A 1 353 ? -2.099 -13.427 -38.484 1.00 74.94 353 SER A O 1
ATOM 2768 N N . GLU A 1 354 ? -3.900 -12.162 -38.033 1.00 68.25 354 GLU A N 1
ATOM 2769 C CA . GLU A 1 354 ? -3.717 -12.188 -36.576 1.00 68.25 354 GLU A CA 1
ATOM 2770 C C . GLU A 1 354 ? -3.781 -13.612 -36.001 1.00 68.25 354 GLU A C 1
ATOM 2772 O O . GLU A 1 354 ? -3.107 -13.910 -35.020 1.00 68.25 354 GLU A O 1
ATOM 2777 N N . LEU A 1 355 ? -4.553 -14.511 -36.625 1.00 69.12 355 LEU A N 1
ATOM 2778 C CA . LEU A 1 355 ? -4.665 -15.913 -36.208 1.00 69.12 355 LEU A CA 1
ATOM 2779 C C . LEU A 1 355 ? -3.411 -16.727 -36.543 1.00 69.12 355 LEU A C 1
ATOM 2781 O O . LEU A 1 355 ? -3.044 -17.604 -35.770 1.00 69.12 355 LEU A O 1
ATOM 2785 N N . ALA A 1 356 ? -2.763 -16.447 -37.678 1.00 64.88 356 ALA A N 1
ATOM 2786 C CA . ALA A 1 356 ? -1.558 -17.166 -38.097 1.00 64.88 356 ALA A CA 1
ATOM 2787 C C . ALA A 1 356 ? -0.286 -16.663 -37.391 1.00 64.88 356 ALA A C 1
ATOM 2789 O O . ALA A 1 356 ? 0.697 -17.392 -37.323 1.00 64.88 356 ALA A O 1
ATOM 2790 N N . ASN A 1 357 ? -0.315 -15.433 -36.868 1.00 65.25 357 ASN A N 1
ATOM 2791 C CA . ASN A 1 357 ? 0.848 -14.758 -36.286 1.00 65.25 357 ASN A CA 1
ATOM 2792 C C . ASN A 1 357 ? 0.840 -14.690 -34.751 1.00 65.25 357 ASN A C 1
ATOM 2794 O O . ASN A 1 357 ? 1.713 -14.044 -34.169 1.00 65.25 357 ASN A O 1
ATOM 2798 N N . ARG A 1 358 ? -0.121 -15.344 -34.085 1.00 58.78 358 ARG A N 1
ATOM 2799 C CA . ARG A 1 358 ? -0.005 -15.668 -32.657 1.00 58.78 358 ARG A CA 1
ATOM 2800 C C . ARG A 1 358 ? 0.956 -16.851 -32.523 1.00 58.78 358 ARG A C 1
ATOM 2802 O O . ARG A 1 358 ? 0.570 -17.973 -32.842 1.00 58.78 358 ARG A O 1
ATOM 2809 N N . ILE A 1 359 ? 2.195 -16.571 -32.120 1.00 52.75 359 ILE A N 1
ATOM 2810 C CA . ILE A 1 359 ? 3.166 -17.585 -31.676 1.00 52.75 359 ILE A CA 1
ATOM 2811 C C . ILE A 1 359 ? 2.899 -17.897 -30.209 1.00 52.75 359 ILE A C 1
ATOM 2813 O O . ILE A 1 359 ? 2.678 -16.922 -29.454 1.00 52.75 359 ILE A O 1
#